Protein 2OCT (pdb70)

Sequence (192 aa):
MSGAPSATQPATAETQHIADQVRSQLEEKYNKKFPVFKAVSFKSQVVAGTNYFIKVHVGDEDFVHLRVFQSLPHENKSLTLSNYQTNKAKHDELTYFGAPSATQPATAETQHIADQVRSQLEEKYNKKFPVFKAVSFKSQVVAGTNYFIKVHVGDEDFVHLRVFQSLPHENKSLTLSNYQTNKAKHDELTYF

CATH classification: 3.10.450.10

Structure (mmCIF, N/CA/C/O backbone):
data_2OCT
#
_entry.id   2OCT
#
_cell.length_a   120.123
_cell.length_b   30.857
_cell.length_c   51.349
_cell.angle_alpha   90.00
_cell.angle_beta   95.81
_cell.angle_gamma   90.00
#
_symmetry.space_group_name_H-M   'C 1 2 1'
#
loop_
_entity.id
_entity.type
_entity.pdbx_description
1 polymer 'Cystatin B'
2 water water
#
loop_
_atom_site.group_PDB
_atom_site.id
_atom_site.type_symbol
_atom_site.label_atom_id
_atom_site.label_alt_id
_atom_site.label_comp_id
_atom_site.label_asym_id
_atom_site.label_entity_id
_atom_site.label_seq_id
_atom_site.pdbx_PDB_ins_code
_atom_site.Cartn_x
_atom_site.Cartn_y
_atom_site.Cartn_z
_atom_site.occupancy
_atom_site.B_iso_or_equiv
_atom_site.auth_seq_id
_atom_site.auth_comp_id
_atom_site.auth_asym_id
_atom_site.auth_atom_id
_atom_site.pdbx_PDB_model_num
ATOM 1 N N . MET A 1 2 ? -4.265 -6.370 22.283 1.00 78.06 2 MET A N 1
ATOM 2 C CA . MET A 1 2 ? -3.075 -5.779 21.674 1.00 81.80 2 MET A CA 1
ATOM 3 C C . MET A 1 2 ? -2.130 -5.828 22.760 1.00 80.98 2 MET A C 1
ATOM 4 O O . MET A 1 2 ? -1.343 -4.898 22.932 1.00 84.09 2 MET A O 1
ATOM 9 N N . SER A 1 3 ? -2.052 -6.849 23.606 1.00 83.90 3 SER A N 1
ATOM 10 C CA . SER A 1 3 ? -1.160 -7.022 24.736 1.00 79.01 3 SER A CA 1
ATOM 11 C C . SER A 1 3 ? -0.168 -5.917 25.063 1.00 71.98 3 SER A C 1
ATOM 12 O O . SER A 1 3 ? -0.017 -4.947 24.325 1.00 65.88 3 SER A O 1
ATOM 15 N N . GLY A 1 4 ? 0.537 -6.057 26.182 1.00 70.40 4 GLY A N 1
ATOM 16 C CA . GLY A 1 4 ? 1.616 -5.117 26.513 1.00 61.73 4 GLY A CA 1
ATOM 17 C C . GLY A 1 4 ? 2.844 -6.015 26.416 1.00 52.55 4 GLY A C 1
ATOM 18 O O . GLY A 1 4 ? 3.998 -5.638 26.587 1.00 52.54 4 GLY A O 1
ATOM 19 N N . ALA A 1 5 ? 2.523 -7.280 26.116 1.00 51.32 5 ALA A N 1
ATOM 20 C CA . ALA A 1 5 ? 3.604 -8.248 25.927 1.00 45.64 5 ALA A CA 1
ATOM 21 C C . ALA A 1 5 ? 4.406 -7.844 24.704 1.00 42.75 5 ALA A C 1
ATOM 22 O O . ALA A 1 5 ? 3.833 -7.399 23.714 1.00 38.12 5 ALA A O 1
ATOM 24 N N . PRO A 1 6 ? 5.718 -7.969 24.728 1.00 39.87 6 PRO A N 1
ATOM 25 C CA . PRO A 1 6 ? 6.475 -7.674 23.505 1.00 37.82 6 PRO A CA 1
ATOM 26 C C . PRO A 1 6 ? 6.082 -8.656 22.408 1.00 38.86 6 PRO A C 1
ATOM 27 O O . PRO A 1 6 ? 5.906 -9.852 22.628 1.00 40.24 6 PRO A O 1
ATOM 31 N N . SER A 1 7 ? 5.937 -8.155 21.185 0.58 36.72 7 SER A N 1
ATOM 32 C CA . SER A 1 7 ? 5.610 -9.023 20.069 0.58 35.61 7 SER A CA 1
ATOM 33 C C . SER A 1 7 ? 6.690 -10.085 19.881 0.58 38.33 7 SER A C 1
ATOM 34 O O . SER A 1 7 ? 7.741 -10.044 20.517 0.58 36.26 7 SER A O 1
ATOM 37 N N . ALA A 1 8 ? 6.402 -11.018 18.983 1.00 41.01 8 ALA A N 1
ATOM 38 C CA . ALA A 1 8 ? 7.431 -11.949 18.519 1.00 40.24 8 ALA A CA 1
ATOM 39 C C . ALA A 1 8 ? 8.415 -11.171 17.664 1.00 38.58 8 ALA A C 1
ATOM 40 O O . ALA A 1 8 ? 8.146 -10.033 17.259 1.00 35.67 8 ALA A O 1
ATOM 42 N N . THR A 1 9 ? 9.578 -11.705 17.345 1.00 35.76 9 THR A N 1
ATOM 43 C CA . THR A 1 9 ? 10.499 -10.941 16.508 1.00 34.70 9 THR A CA 1
ATOM 44 C C . THR A 1 9 ? 10.009 -10.857 15.069 1.00 32.70 9 THR A C 1
ATOM 45 O O . THR A 1 9 ? 9.629 -11.844 14.443 1.00 40.09 9 THR A O 1
ATOM 49 N N . GLN A 1 10 ? 10.016 -9.670 14.511 1.00 30.25 10 GLN A N 1
ATOM 50 C CA . GLN A 1 10 ? 9.492 -9.340 13.204 1.00 30.31 10 GLN A CA 1
ATOM 51 C C . GLN A 1 10 ? 10.667 -8.894 12.342 1.00 27.99 10 GLN A C 1
ATOM 52 O O . GLN A 1 10 ? 11.558 -8.185 12.811 1.00 25.17 10 GLN A O 1
ATOM 58 N N . PRO A 1 11 ? 10.755 -9.220 11.076 1.00 30.55 11 PRO A N 1
ATOM 59 C CA . PRO A 1 11 ? 11.843 -8.668 10.245 1.00 28.33 11 PRO A CA 1
ATOM 60 C C . PRO A 1 11 ? 11.651 -7.169 10.030 1.00 25.46 11 PRO A C 1
ATOM 61 O O . PRO A 1 11 ? 10.530 -6.642 9.959 1.00 27.78 11 PRO A O 1
ATOM 65 N N . ALA A 1 12 ? 12.768 -6.469 9.936 1.00 23.71 12 ALA A N 1
ATOM 66 C CA . ALA A 1 12 ? 12.738 -5.048 9.682 1.00 25.35 12 ALA A CA 1
ATOM 67 C C . ALA A 1 12 ? 11.993 -4.684 8.384 1.00 25.37 12 ALA A C 1
ATOM 68 O O . ALA A 1 12 ? 12.109 -5.380 7.369 1.00 27.84 12 ALA A O 1
ATOM 70 N N . THR A 1 13 ? 11.276 -3.572 8.466 1.00 22.91 13 THR A N 1
ATOM 71 C CA . THR A 1 13 ? 10.618 -2.950 7.325 1.00 24.33 13 THR A CA 1
ATOM 72 C C . THR A 1 13 ? 11.275 -1.599 7.059 1.00 23.64 13 THR A C 1
ATOM 73 O O . THR A 1 13 ? 12.125 -1.171 7.845 1.00 24.12 13 THR A O 1
ATOM 77 N N . ALA A 1 14 ? 10.891 -0.926 5.979 1.00 25.69 14 ALA A N 1
ATOM 78 C CA . ALA A 1 14 ? 11.343 0.453 5.801 1.00 27.90 14 ALA A CA 1
ATOM 79 C C . ALA A 1 14 ? 11.028 1.334 7.003 1.00 26.78 14 ALA A C 1
ATOM 80 O O . ALA A 1 14 ? 11.793 2.229 7.365 1.00 29.07 14 ALA A O 1
ATOM 82 N N . GLU A 1 15 ? 9.896 1.160 7.688 1.00 27.54 15 GLU A N 1
ATOM 83 C CA . GLU A 1 15 ? 9.624 1.969 8.864 1.00 28.35 15 GLU A CA 1
ATOM 84 C C . GLU A 1 15 ? 10.629 1.643 9.960 1.00 26.56 15 GLU A C 1
ATOM 85 O O . GLU A 1 15 ? 11.066 2.576 10.643 1.00 26.65 15 GLU A O 1
ATOM 91 N N . THR A 1 16 ? 11.015 0.382 10.108 1.00 21.92 16 THR A N 1
ATOM 92 C CA . THR A 1 16 ? 12.051 0.111 11.126 1.00 19.75 16 THR A CA 1
ATOM 93 C C . THR A 1 16 ? 13.340 0.838 10.775 1.00 17.40 16 THR A C 1
ATOM 94 O O . THR A 1 16 ? 14.072 1.377 11.613 1.00 19.05 16 THR A O 1
ATOM 98 N N . GLN A 1 17 ? 13.691 0.816 9.494 1.00 18.01 17 GLN A N 1
ATOM 99 C CA . GLN A 1 17 ? 14.885 1.537 9.064 1.00 19.53 17 GLN A CA 1
ATOM 100 C C . GLN A 1 17 ? 14.774 3.047 9.252 1.00 19.03 17 GLN A C 1
ATOM 101 O O . GLN A 1 17 ? 15.779 3.716 9.637 1.00 21.06 17 GLN A O 1
ATOM 107 N N . HIS A 1 18 ? 13.618 3.610 8.950 1.00 21.00 18 HIS A N 1
ATOM 108 C CA . HIS A 1 18 ? 13.418 5.054 9.205 1.00 25.13 18 HIS A CA 1
ATOM 109 C C . HIS A 1 18 ? 13.655 5.335 10.681 1.00 23.50 18 HIS A C 1
ATOM 110 O O . HIS A 1 18 ? 14.272 6.302 11.130 1.00 26.79 18 HIS A O 1
ATOM 117 N N . ILE A 1 19 ? 13.217 4.460 11.605 1.00 24.23 19 ILE A N 1
ATOM 118 C CA . ILE A 1 19 ? 13.517 4.701 13.028 1.00 23.32 19 ILE A CA 1
ATOM 119 C C . ILE A 1 19 ? 15.011 4.657 13.311 1.00 24.17 19 ILE A C 1
ATOM 120 O O . ILE A 1 19 ? 15.585 5.546 13.975 1.00 25.95 19 ILE A O 1
ATOM 125 N N . ALA A 1 20 ? 15.668 3.626 12.801 1.00 21.60 20 ALA A N 1
ATOM 126 C CA . ALA A 1 20 ? 17.133 3.571 12.974 1.00 20.84 20 ALA A CA 1
ATOM 127 C C . ALA A 1 20 ? 17.832 4.814 12.421 1.00 21.42 20 ALA A C 1
ATOM 128 O O . ALA A 1 20 ? 18.744 5.390 13.057 1.00 23.47 20 ALA A O 1
ATOM 130 N N . ASP A 1 21 ? 17.443 5.259 11.231 1.00 21.24 21 ASP A N 1
ATOM 131 C CA . ASP A 1 21 ? 18.081 6.458 10.657 1.00 21.80 21 ASP A CA 1
ATOM 132 C C . ASP A 1 21 ? 17.892 7.636 11.600 1.00 23.13 21 ASP A C 1
ATOM 133 O O . ASP A 1 21 ? 18.793 8.484 11.723 1.00 25.81 21 ASP A O 1
ATOM 138 N N . GLN A 1 22 ? 16.701 7.729 12.215 1.00 24.32 22 GLN A N 1
ATOM 139 C CA . GLN A 1 22 ? 16.405 8.962 12.948 1.00 26.61 22 GLN A CA 1
ATOM 140 C C . GLN A 1 22 ? 17.198 8.984 14.235 1.00 26.39 22 GLN A C 1
ATOM 141 O O . GLN A 1 22 ? 17.473 10.047 14.825 1.00 35.21 22 GLN A O 1
ATOM 147 N N . VAL A 1 23 ? 17.620 7.809 14.744 1.00 28.71 23 VAL A N 1
ATOM 148 C CA . VAL A 1 23 ? 18.264 7.925 16.058 1.00 30.63 23 VAL A CA 1
ATOM 149 C C . VAL A 1 23 ? 19.769 7.730 16.006 1.00 30.62 23 VAL A C 1
ATOM 150 O O . VAL A 1 23 ? 20.493 7.859 17.011 1.00 34.60 23 VAL A O 1
ATOM 154 N N . ARG A 1 24 ? 20.261 7.421 14.832 1.00 28.68 24 ARG A N 1
ATOM 155 C CA . ARG A 1 24 ? 21.634 7.037 14.579 1.00 28.39 24 ARG A CA 1
ATOM 156 C C . ARG A 1 24 ? 22.630 8.076 15.073 1.00 33.01 24 ARG A C 1
ATOM 157 O O . ARG A 1 24 ? 23.616 7.668 15.697 1.00 32.20 24 ARG A O 1
ATOM 165 N N . SER A 1 25 ? 22.425 9.358 14.787 1.00 33.77 25 SER A N 1
ATOM 166 C CA . SER A 1 25 ? 23.452 10.351 15.116 1.00 30.63 25 SER A CA 1
ATOM 167 C C . SER A 1 25 ? 23.651 10.499 16.618 1.00 34.17 25 SER A C 1
ATOM 168 O O . SER A 1 25 ? 24.727 10.750 17.174 1.00 40.69 25 SER A O 1
ATOM 171 N N . GLN A 1 26 ? 22.511 10.381 17.308 1.00 39.44 26 GLN A N 1
ATOM 172 C CA . GLN A 1 26 ? 22.590 10.446 18.764 1.00 38.73 26 GLN A CA 1
ATOM 173 C C . GLN A 1 26 ? 23.473 9.320 19.280 1.00 41.68 26 GLN A C 1
ATOM 174 O O . GLN A 1 26 ? 24.348 9.498 20.129 1.00 51.01 26 GLN A O 1
ATOM 180 N N . LEU A 1 27 ? 23.288 8.110 18.770 1.00 44.87 27 LEU A N 1
ATOM 181 C CA . LEU A 1 27 ? 24.067 6.976 19.251 1.00 44.26 27 LEU A CA 1
ATOM 182 C C . LEU A 1 27 ? 25.548 7.096 18.897 1.00 47.52 27 LEU A C 1
ATOM 183 O O . LEU A 1 27 ? 26.375 6.772 19.765 1.00 50.32 27 LEU A O 1
ATOM 188 N N . GLU A 1 28 ? 25.812 7.538 17.677 1.00 45.70 28 GLU A N 1
ATOM 189 C CA . GLU A 1 28 ? 27.147 7.771 17.146 1.00 43.56 28 GLU A CA 1
ATOM 190 C C . GLU A 1 28 ? 27.900 8.779 18.003 1.00 44.69 28 GLU A C 1
ATOM 191 O O . GLU A 1 28 ? 29.139 8.801 18.041 1.00 48.07 28 GLU A O 1
ATOM 197 N N . GLU A 1 29 ? 27.173 9.642 18.720 1.00 43.74 29 GLU A N 1
ATOM 198 C CA . GLU A 1 29 ? 27.893 10.531 19.659 1.00 48.90 29 GLU A CA 1
ATOM 199 C C . GLU A 1 29 ? 28.524 9.711 20.785 1.00 52.38 29 GLU A C 1
ATOM 200 O O . GLU A 1 29 ? 29.646 9.923 21.261 1.00 52.86 29 GLU A O 1
ATOM 206 N N . LYS A 1 30 ? 27.733 8.731 21.222 1.00 51.97 30 LYS A N 1
ATOM 207 C CA . LYS A 1 30 ? 28.103 7.838 22.300 1.00 51.93 30 LYS A CA 1
ATOM 208 C C . LYS A 1 30 ? 29.472 7.233 22.018 1.00 50.01 30 LYS A C 1
ATOM 209 O O . LYS A 1 30 ? 30.343 7.395 22.864 1.00 48.00 30 LYS A O 1
ATOM 215 N N . TYR A 1 31 ? 29.625 6.570 20.878 0.72 47.46 31 TYR A N 1
ATOM 216 C CA . TYR A 1 31 ? 30.831 5.823 20.586 0.72 47.92 31 TYR A CA 1
ATOM 217 C C . TYR A 1 31 ? 31.918 6.735 20.012 0.72 51.74 31 TYR A C 1
ATOM 218 O O . TYR A 1 31 ? 33.001 6.235 19.696 0.72 48.70 31 TYR A O 1
ATOM 227 N N . ASN A 1 32 ? 31.642 8.022 19.848 1.00 53.87 32 ASN A N 1
ATOM 228 C CA . ASN A 1 32 ? 32.701 8.925 19.360 1.00 51.97 32 ASN A CA 1
ATOM 229 C C . ASN A 1 32 ? 33.062 8.623 17.915 1.00 53.09 32 ASN A C 1
ATOM 230 O O . ASN A 1 32 ? 34.057 9.183 17.427 1.00 61.01 32 ASN A O 1
ATOM 235 N N . LYS A 1 33 ? 32.332 7.796 17.178 1.00 52.08 33 LYS A N 1
ATOM 236 C CA . LYS A 1 33 ? 32.641 7.509 15.777 1.00 49.30 33 LYS A CA 1
ATOM 237 C C . LYS A 1 33 ? 31.394 7.252 14.926 1.00 45.71 33 LYS A C 1
ATOM 238 O O . LYS A 1 33 ? 30.346 6.869 15.431 1.00 40.98 33 LYS A O 1
ATOM 244 N N . LYS A 1 34 ? 31.523 7.474 13.617 0.72 43.10 34 LYS A N 1
ATOM 245 C CA . LYS A 1 34 ? 30.471 7.163 12.658 0.72 37.44 34 LYS A CA 1
ATOM 246 C C . LYS A 1 34 ? 30.420 5.658 12.444 0.72 33.12 34 LYS A C 1
ATOM 247 O O . LYS A 1 34 ? 31.464 4.997 12.386 0.72 36.01 34 LYS A O 1
ATOM 253 N N . PHE A 1 35 ? 29.197 5.126 12.345 1.00 35.45 35 PHE A N 1
ATOM 254 C CA . PHE A 1 35 ? 29.087 3.727 11.971 1.00 33.97 35 PHE A CA 1
ATOM 255 C C . PHE A 1 35 ? 29.239 3.628 10.466 1.00 32.15 35 PHE A C 1
ATOM 256 O O . PHE A 1 35 ? 28.638 4.381 9.695 1.00 44.05 35 PHE A O 1
ATOM 264 N N . PRO A 1 36 ? 30.019 2.688 9.972 1.00 36.13 36 PRO A N 1
ATOM 265 C CA . PRO A 1 36 ? 30.059 2.610 8.506 1.00 35.24 36 PRO A CA 1
ATOM 266 C C . PRO A 1 36 ? 28.693 2.218 7.925 1.00 33.77 36 PRO A C 1
ATOM 267 O O . PRO A 1 36 ? 28.533 2.620 6.771 1.00 36.88 36 PRO A O 1
ATOM 271 N N . VAL A 1 37 ? 27.858 1.514 8.674 1.00 28.71 37 VAL A N 1
ATOM 272 C CA . VAL A 1 37 ? 26.585 0.886 8.358 1.00 26.36 37 VAL A CA 1
ATOM 273 C C . VAL A 1 37 ? 25.657 0.995 9.564 1.00 22.89 37 VAL A C 1
ATOM 274 O O . VAL A 1 37 ? 26.126 1.094 10.694 1.00 26.81 37 VAL A O 1
ATOM 278 N N . PHE A 1 38 ? 24.334 0.974 9.327 1.00 21.96 38 PHE A N 1
ATOM 279 C CA . PHE A 1 38 ? 23.392 1.171 10.421 1.00 19.83 38 PHE A CA 1
ATOM 280 C C . PHE A 1 38 ? 22.061 0.642 9.903 1.00 18.38 38 PHE A C 1
ATOM 281 O O . PHE A 1 38 ? 21.129 1.431 9.676 1.00 21.05 38 PHE A O 1
ATOM 289 N N . LYS A 1 39 ?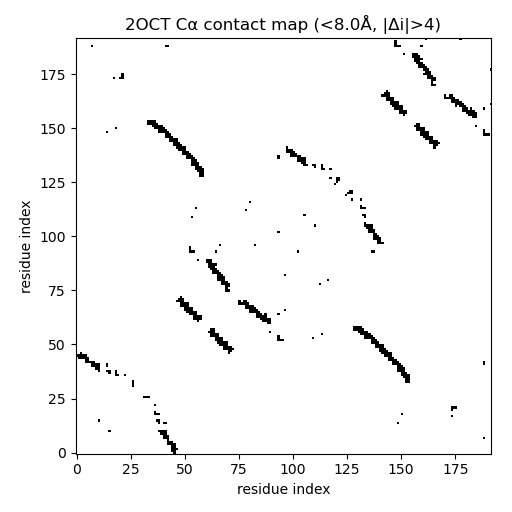 22.046 -0.682 9.739 1.00 20.99 39 LYS A N 1
ATOM 290 C CA . LYS A 1 39 ? 20.957 -1.340 9.015 1.00 20.27 39 LYS A CA 1
ATOM 291 C C . LYS A 1 39 ? 20.035 -2.080 9.983 1.00 19.16 39 LYS A C 1
ATOM 292 O O . LYS A 1 39 ? 20.450 -3.023 10.664 1.00 20.46 39 LYS A O 1
ATOM 298 N N . ALA A 1 40 ? 18.771 -1.703 10.027 1.00 18.78 40 ALA A N 1
ATOM 299 C CA . ALA A 1 40 ? 17.810 -2.404 10.889 1.00 19.39 40 ALA A CA 1
ATOM 300 C C . ALA A 1 40 ? 17.622 -3.818 10.342 1.00 20.66 40 ALA A C 1
ATOM 301 O O . ALA A 1 40 ? 17.507 -4.004 9.124 1.00 24.01 40 ALA A O 1
ATOM 303 N N . VAL A 1 41 ? 17.607 -4.780 11.226 1.00 21.66 41 VAL A N 1
ATOM 304 C CA . VAL A 1 41 ? 17.505 -6.180 10.861 1.00 23.04 41 VAL A CA 1
ATOM 305 C C . VAL A 1 41 ? 16.186 -6.810 11.277 1.00 22.38 41 VAL A C 1
ATOM 306 O O . VAL A 1 41 ? 15.553 -7.580 10.544 1.00 25.02 41 VAL A O 1
ATOM 310 N N . SER A 1 42 ? 15.795 -6.482 12.513 1.00 21.63 42 SER A N 1
ATOM 311 C CA . SER A 1 42 ? 14.641 -7.110 13.146 1.00 21.67 42 SER A CA 1
ATOM 312 C C . SER A 1 42 ? 14.182 -6.256 14.302 1.00 20.76 42 SER A C 1
ATOM 313 O O . SER A 1 42 ? 14.947 -5.424 14.785 1.00 19.81 42 SER A O 1
ATOM 316 N N . PHE A 1 43 ? 12.921 -6.472 14.722 1.00 21.32 43 PHE A N 1
ATOM 317 C CA . PHE A 1 43 ? 12.419 -5.739 15.876 1.00 21.04 43 PHE A CA 1
ATOM 318 C C . PHE A 1 43 ? 11.344 -6.515 16.607 1.00 22.08 43 PHE A C 1
ATOM 319 O O . PHE A 1 43 ? 10.722 -7.445 16.091 1.00 23.44 43 PHE A O 1
ATOM 327 N N . LYS A 1 44 ? 11.119 -6.104 17.841 1.00 22.48 44 LYS A N 1
ATOM 328 C CA . LYS A 1 44 ? 9.936 -6.409 18.633 1.00 22.43 44 LYS A CA 1
ATOM 329 C C . LYS A 1 44 ? 9.213 -5.113 18.983 1.00 20.89 44 LYS A C 1
ATOM 330 O O . LYS A 1 44 ? 9.883 -4.137 19.219 1.00 22.72 44 LYS A O 1
ATOM 336 N N . SER A 1 45 ? 7.892 -5.089 19.032 1.00 20.38 45 SER A N 1
ATOM 337 C CA . SER A 1 45 ? 7.122 -3.945 19.484 1.00 19.49 45 SER A CA 1
ATOM 338 C C . SER A 1 45 ? 6.440 -4.291 20.812 1.00 17.89 45 SER A C 1
ATOM 339 O O . SER A 1 45 ? 6.090 -5.452 21.074 1.00 21.44 45 SER A O 1
ATOM 342 N N . GLN A 1 46 ? 6.247 -3.259 21.619 1.00 18.93 46 GLN A N 1
ATOM 343 C CA . GLN A 1 46 ? 5.554 -3.372 22.891 1.00 21.15 46 GLN A CA 1
ATOM 344 C C . GLN A 1 46 ? 4.673 -2.163 23.085 1.00 18.49 46 GLN A C 1
ATOM 345 O O . GLN A 1 46 ? 5.136 -1.032 23.088 1.00 19.95 46 GLN A O 1
ATOM 351 N N . VAL A 1 47 ? 3.372 -2.392 23.233 1.00 18.64 47 VAL A N 1
ATOM 352 C CA . VAL A 1 47 ? 2.438 -1.312 23.466 1.00 18.23 47 VAL A CA 1
ATOM 353 C C . VAL A 1 47 ? 2.651 -0.865 24.912 1.00 17.99 47 VAL A C 1
ATOM 354 O O . VAL A 1 47 ? 2.748 -1.723 25.811 1.00 20.69 47 VAL A O 1
ATOM 358 N N . VAL A 1 48 ? 2.737 0.442 25.104 1.00 17.25 48 VAL A N 1
ATOM 359 C CA . VAL A 1 48 ? 2.837 1.058 26.399 1.00 18.35 48 VAL A CA 1
ATOM 360 C C . VAL A 1 48 ? 1.691 2.046 26.554 1.00 16.85 48 VAL A C 1
ATOM 361 O O . VAL A 1 48 ? 1.529 2.921 25.701 1.00 20.23 48 VAL A O 1
ATOM 365 N N . ALA A 1 49 ? 0.924 1.900 27.631 1.00 15.96 49 ALA A N 1
ATOM 366 C CA . ALA A 1 49 ? -0.157 2.872 27.852 1.00 15.05 49 ALA A CA 1
ATOM 367 C C . ALA A 1 49 ? -0.441 2.922 29.346 1.00 15.19 49 ALA A C 1
ATOM 368 O O . ALA A 1 49 ? -0.810 1.918 29.969 1.00 17.17 49 ALA A O 1
ATOM 370 N N . GLY A 1 50 ? -0.254 4.103 29.938 1.00 15.25 50 GLY A N 1
ATOM 371 C CA . GLY A 1 50 ? -0.417 4.190 31.409 1.00 15.18 50 GLY A CA 1
ATOM 372 C C . GLY A 1 50 ? -0.030 5.572 31.877 1.00 14.32 50 GLY A C 1
ATOM 373 O O . GLY A 1 50 ? -0.003 6.511 31.071 1.00 16.67 50 GLY A O 1
ATOM 374 N N . THR A 1 51 ? 0.245 5.710 33.150 1.00 14.75 51 THR A N 1
ATOM 375 C CA . THR A 1 51 ? 0.574 6.989 33.730 1.00 15.43 51 THR A CA 1
ATOM 376 C C . THR A 1 51 ? 1.971 6.937 34.367 1.00 16.67 51 THR A C 1
ATOM 377 O O . THR A 1 51 ? 2.229 6.080 35.209 1.00 17.65 51 THR A O 1
ATOM 381 N N . ASN A 1 52 ? 2.809 7.888 33.964 1.00 16.15 52 ASN A N 1
ATOM 382 C CA . ASN A 1 52 ? 4.062 8.120 34.679 1.00 16.00 52 ASN A CA 1
ATOM 383 C C . ASN A 1 52 ? 3.763 9.049 35.850 1.00 15.40 52 ASN A C 1
ATOM 384 O O . ASN A 1 52 ? 2.984 9.998 35.713 1.00 19.06 52 AS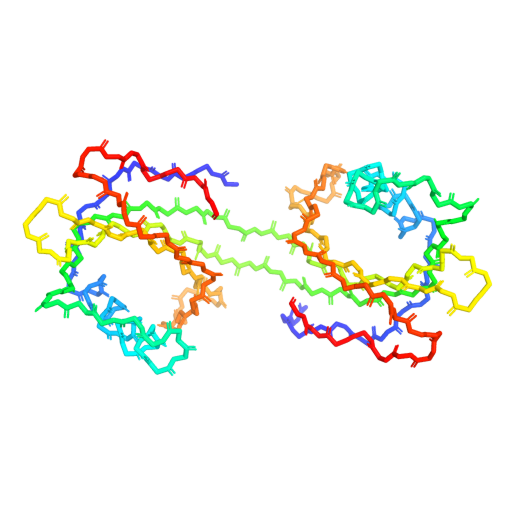N A O 1
ATOM 389 N N . TYR A 1 53 ? 4.401 8.780 36.975 1.00 16.23 53 TYR A N 1
ATOM 390 C CA . TYR A 1 53 ? 4.367 9.713 38.084 1.00 17.78 53 TYR A CA 1
ATOM 391 C C . TYR A 1 53 ? 5.767 10.120 38.461 1.00 18.04 53 TYR A C 1
ATOM 392 O O . TYR A 1 53 ? 6.636 9.238 38.579 1.00 19.69 53 TYR A O 1
ATOM 401 N N . PHE A 1 54 ? 5.935 11.406 38.661 1.00 19.51 54 PHE A N 1
ATOM 402 C CA . PHE A 1 54 ? 7.214 11.961 39.133 1.00 18.53 54 PHE A CA 1
ATOM 403 C C . PHE A 1 54 ? 6.974 12.344 40.579 1.00 17.72 54 PHE A C 1
ATOM 404 O O . PHE A 1 54 ? 6.058 13.153 40.801 1.00 21.11 54 PHE A O 1
ATOM 412 N N . ILE A 1 55 ? 7.713 11.733 41.508 1.00 18.11 55 ILE A N 1
ATOM 413 C CA . ILE A 1 55 ? 7.403 11.896 42.931 1.00 18.58 55 ILE A CA 1
ATOM 414 C C . ILE A 1 55 ? 8.564 12.528 43.673 1.00 19.58 55 ILE A C 1
ATOM 415 O O . ILE A 1 55 ? 9.668 12.020 43.529 1.00 21.31 55 ILE A O 1
ATOM 420 N N . LYS A 1 56 ? 8.295 13.589 44.428 0.58 20.31 56 LYS A N 1
ATOM 421 C CA . LYS A 1 56 ? 9.297 14.230 45.264 0.58 20.56 56 LYS A CA 1
ATOM 422 C C . LYS A 1 56 ? 9.223 13.605 46.665 0.58 19.55 56 LYS A C 1
ATOM 423 O O . LYS A 1 56 ? 8.114 13.539 47.229 0.58 21.39 56 LYS A O 1
ATOM 429 N N . VAL A 1 57 ? 10.386 13.171 47.153 1.00 20.83 57 VAL A N 1
ATOM 430 C CA . VAL A 1 57 ? 10.465 12.492 48.460 1.00 20.41 57 VAL A CA 1
ATOM 431 C C . VAL A 1 57 ? 11.464 13.206 49.353 1.00 21.96 57 VAL A C 1
ATOM 432 O O . VAL A 1 57 ? 12.563 13.498 48.882 1.00 25.59 57 VAL A O 1
ATOM 436 N N . HIS A 1 58 ? 11.104 13.513 50.590 1.00 21.68 58 HIS A N 1
ATOM 437 C CA . HIS A 1 58 ? 12.049 14.069 51.559 1.00 22.93 58 HIS A CA 1
ATOM 438 C C . HIS A 1 58 ? 12.865 12.954 52.231 1.00 21.17 58 HIS A C 1
ATOM 439 O O . HIS A 1 58 ? 12.284 11.991 52.754 1.00 21.34 58 HIS A O 1
ATOM 446 N N . VAL A 1 59 ? 14.194 13.110 52.171 1.00 21.90 59 VAL A N 1
ATOM 447 C CA . VAL A 1 59 ? 15.026 12.053 52.785 1.00 21.37 59 VAL A CA 1
ATOM 448 C C . VAL A 1 59 ? 15.864 12.593 53.941 1.00 23.13 59 VAL A C 1
ATOM 449 O O . VAL A 1 59 ? 16.854 11.966 54.323 1.00 24.75 59 VAL A O 1
ATOM 453 N N . GLY A 1 60 ? 15.416 13.707 54.520 1.00 26.12 60 GLY A N 1
ATOM 454 C CA . GLY A 1 60 ? 15.946 14.237 55.759 1.00 28.68 60 GLY A CA 1
ATOM 455 C C . GLY A 1 60 ? 16.706 15.519 55.527 1.00 27.87 60 GLY A C 1
ATOM 456 O O . GLY A 1 60 ? 17.260 15.742 54.444 1.00 30.05 60 GLY A O 1
ATOM 457 N N . ASP A 1 61 ? 16.721 16.371 56.529 1.00 34.43 61 ASP A N 1
ATOM 458 C CA . ASP A 1 61 ? 17.325 17.703 56.436 1.00 35.50 61 ASP A CA 1
ATOM 459 C C . ASP A 1 61 ? 16.859 18.416 55.174 1.00 37.60 61 ASP A C 1
ATOM 460 O O . ASP A 1 61 ? 15.645 18.545 54.955 1.00 36.68 61 ASP A O 1
ATOM 465 N N . GLU A 1 62 ? 17.761 18.902 54.323 1.00 35.18 62 GLU A N 1
ATOM 466 C CA . GLU A 1 62 ? 17.307 19.617 53.123 1.00 33.97 62 GLU A CA 1
ATOM 467 C C . GLU A 1 62 ? 17.417 18.714 51.892 1.00 31.33 62 GLU A C 1
ATOM 468 O O . GLU A 1 62 ? 17.421 19.215 50.768 1.00 34.04 62 GLU A O 1
ATOM 474 N N . ASP A 1 63 ? 17.522 17.416 52.134 1.00 30.15 63 ASP A N 1
ATOM 475 C CA . ASP A 1 63 ? 17.786 16.461 51.061 1.00 28.33 63 ASP A CA 1
ATOM 476 C C . ASP A 1 63 ? 16.531 15.809 50.513 1.00 26.40 63 ASP A C 1
ATOM 477 O O . ASP A 1 63 ? 15.676 15.394 51.286 1.00 27.40 63 ASP A O 1
ATOM 482 N N . PHE A 1 64 ? 16.435 15.741 49.183 1.00 25.34 64 PHE A N 1
ATOM 483 C CA . PHE A 1 64 ? 15.284 15.149 48.537 1.00 26.56 64 PHE A CA 1
ATOM 484 C C . PHE A 1 64 ? 15.703 14.137 47.472 1.00 26.64 64 PHE A C 1
ATOM 485 O O . PHE A 1 64 ? 16.820 14.147 46.978 1.00 27.94 64 PHE A O 1
ATOM 493 N N . VAL A 1 65 ? 14.758 13.261 47.123 1.00 24.84 65 VAL A N 1
ATOM 494 C CA . VAL A 1 65 ? 14.909 12.308 46.018 1.00 24.40 65 VAL A CA 1
ATOM 495 C C . VAL A 1 65 ? 13.736 12.492 45.071 1.00 20.68 65 VAL A C 1
ATOM 496 O O . VAL A 1 65 ? 12.629 12.719 45.577 1.00 23.95 65 VAL A O 1
ATOM 500 N N . HIS A 1 66 ? 13.970 12.402 43.760 1.00 21.34 66 HIS A N 1
ATOM 501 C CA . HIS A 1 66 ? 12.865 12.332 42.796 1.00 22.54 66 HIS A CA 1
ATOM 502 C C . HIS A 1 66 ? 12.777 10.924 42.230 1.00 20.46 66 HIS A C 1
ATOM 503 O O . HIS A 1 66 ? 13.822 10.331 41.942 1.00 22.76 66 HIS A O 1
ATOM 510 N N . LEU A 1 67 ? 11.568 10.409 42.101 1.00 19.26 67 LEU A N 1
ATOM 511 C CA . LEU A 1 67 ? 11.283 9.107 41.517 1.00 17.16 67 LEU A CA 1
ATOM 512 C C . LEU A 1 67 ? 10.458 9.242 40.248 1.00 16.74 67 LEU A C 1
ATOM 513 O O . LEU A 1 67 ? 9.616 10.145 40.167 1.00 19.68 67 LEU A O 1
ATOM 518 N N . ARG A 1 68 ? 10.675 8.344 39.296 1.00 19.25 68 ARG A N 1
ATOM 519 C CA . ARG A 1 68 ? 9.753 8.135 38.192 1.00 19.74 68 ARG A CA 1
ATOM 520 C C . ARG A 1 68 ? 9.206 6.719 38.283 1.00 18.85 68 ARG A C 1
ATOM 521 O O . ARG A 1 68 ? 10.025 5.777 38.265 1.00 20.71 68 ARG A O 1
ATOM 529 N N . VAL A 1 69 ? 7.881 6.626 38.403 1.00 17.03 69 VAL A N 1
ATOM 530 C CA . VAL A 1 69 ? 7.279 5.267 38.474 1.00 16.37 69 VAL A CA 1
ATOM 531 C C . VAL A 1 69 ? 6.204 5.191 37.402 1.00 17.89 69 VAL A C 1
ATOM 532 O O . VAL A 1 69 ? 5.663 6.245 37.012 1.00 19.52 69 VAL A O 1
ATOM 536 N N . PHE A 1 70 ? 5.875 3.997 36.946 1.00 18.10 70 PHE A N 1
ATOM 537 C CA . PHE A 1 70 ? 4.879 3.832 35.910 1.00 17.06 70 PHE A CA 1
ATOM 538 C C . PHE A 1 70 ? 3.759 2.908 36.353 1.00 17.85 70 PHE A C 1
ATOM 539 O O . PHE A 1 70 ? 4.010 1.840 36.961 1.00 19.70 70 PHE A O 1
ATOM 547 N N . GLN A 1 71 ? 2.541 3.359 36.034 1.00 17.16 71 GLN A N 1
ATOM 548 C CA . GLN A 1 71 ? 1.330 2.564 36.306 1.00 17.49 71 GLN A CA 1
ATOM 549 C C . GLN A 1 71 ? 0.667 2.224 34.985 1.00 16.60 71 GLN A C 1
ATOM 550 O O . GLN A 1 71 ? 0.165 3.129 34.314 1.00 16.31 71 GLN A O 1
ATOM 556 N N . SER A 1 72 ? 0.661 0.952 34.594 1.00 15.55 72 SER A N 1
ATOM 557 C CA . SER A 1 72 ? 0.016 0.586 33.330 1.00 15.50 72 SER A CA 1
ATOM 558 C C . SER A 1 72 ? -1.499 0.648 33.396 1.00 15.64 72 SER A C 1
ATOM 559 O O . SER A 1 72 ? -2.082 0.398 34.458 1.00 16.88 72 SER A O 1
ATOM 562 N N . LEU A 1 73 ? -2.161 0.918 32.283 1.00 14.97 73 LEU A N 1
ATOM 563 C CA . LEU A 1 73 ? -3.588 0.566 32.173 1.00 14.23 73 LEU A CA 1
ATOM 564 C C . LEU A 1 73 ? -3.767 -0.911 32.442 1.00 16.07 73 LEU A C 1
ATOM 565 O O . LEU A 1 73 ? -2.781 -1.693 32.319 1.00 18.41 73 LEU A O 1
ATOM 570 N N . PRO A 1 74 ? -4.955 -1.394 32.794 1.00 16.32 74 PRO A N 1
ATOM 571 C CA . PRO A 1 74 ? -6.182 -0.605 32.949 1.00 16.57 74 PRO A CA 1
ATOM 572 C C . PRO A 1 74 ? -6.238 0.207 34.219 1.00 17.86 74 PRO A C 1
ATOM 573 O O . PRO A 1 74 ? -5.340 0.165 35.057 1.00 17.38 74 PRO A O 1
ATOM 577 N N . HIS A 1 75 ? -7.304 1.013 34.389 1.00 16.60 75 HIS A N 1
ATOM 578 C CA . HIS A 1 75 ? -7.355 1.924 35.517 1.00 17.53 75 HIS A CA 1
ATOM 579 C C . HIS A 1 75 ? -7.383 1.167 36.845 1.00 18.10 75 HIS A C 1
ATOM 580 O O . HIS A 1 75 ? -7.013 1.729 37.876 1.00 21.36 75 HIS A O 1
ATOM 587 N N . GLU A 1 76 ? -7.837 -0.098 36.852 1.00 18.79 76 GLU A N 1
ATOM 588 C CA . GLU A 1 76 ? -7.923 -0.792 38.142 1.00 21.11 76 GLU A CA 1
ATOM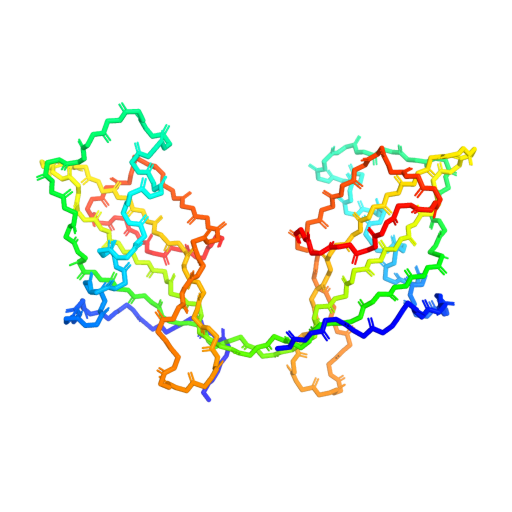 589 C C . GLU A 1 76 ? -6.611 -1.464 38.503 1.00 19.93 76 GLU A C 1
ATOM 590 O O . GLU A 1 76 ? -6.504 -2.056 39.585 1.00 22.16 76 GLU A O 1
ATOM 596 N N . ASN A 1 77 ? -5.617 -1.371 37.621 1.00 19.55 77 ASN A N 1
ATOM 597 C CA . ASN A 1 77 ? -4.299 -1.895 37.975 1.00 19.49 77 ASN A CA 1
ATOM 598 C C . ASN A 1 77 ? -3.640 -0.991 39.004 1.00 20.04 77 ASN A C 1
ATOM 599 O O . ASN A 1 77 ? -3.490 0.209 38.783 1.00 24.73 77 ASN A O 1
ATOM 604 N N . LYS A 1 78 ? -3.247 -1.577 40.130 1.00 25.02 78 LYS A N 1
ATOM 605 C CA . LYS A 1 78 ? -2.634 -0.764 41.184 1.00 27.81 78 LYS A CA 1
ATOM 606 C C . LYS A 1 78 ? -1.148 -1.069 41.313 1.00 28.66 78 LYS A C 1
ATOM 607 O O . LYS A 1 78 ? -0.503 -0.583 42.250 1.00 36.67 78 LYS A O 1
ATOM 613 N N . SER A 1 79 ? -0.583 -1.867 40.410 0.58 28.06 79 SER A N 1
ATOM 614 C CA . SER A 1 79 ? 0.856 -2.144 40.450 0.58 27.67 79 SER A CA 1
ATOM 615 C C . SER A 1 79 ? 1.609 -1.013 39.764 0.58 28.99 79 SER A C 1
ATOM 616 O O . SER A 1 79 ? 1.202 -0.547 38.697 0.58 25.15 79 SER A O 1
ATOM 619 N N . LEU A 1 80 ? 2.702 -0.594 40.404 1.00 27.46 80 LEU A N 1
ATOM 620 C CA . LEU A 1 80 ? 3.548 0.378 39.716 1.00 26.20 80 LEU A CA 1
ATOM 621 C C . LEU A 1 80 ? 4.966 -0.162 39.690 1.00 26.57 80 LEU A C 1
ATOM 622 O O . LEU A 1 80 ? 5.332 -0.920 40.600 1.00 35.69 80 LEU A O 1
ATOM 627 N N . THR A 1 81 ? 5.736 0.222 38.693 1.00 22.43 81 THR A N 1
ATOM 628 C CA . THR A 1 81 ? 7.132 -0.168 38.640 1.00 23.71 81 THR A CA 1
ATOM 629 C C . THR A 1 81 ? 8.033 1.053 38.643 1.00 20.96 81 THR A C 1
ATOM 630 O O . THR A 1 81 ? 7.714 2.143 38.182 1.00 21.81 81 THR A O 1
ATOM 634 N N . LEU A 1 82 ? 9.178 0.853 39.259 1.00 19.28 82 LEU A N 1
ATOM 635 C CA . LEU A 1 82 ? 10.169 1.920 39.350 1.00 19.50 82 LEU A CA 1
ATOM 636 C C . LEU A 1 82 ? 10.950 2.056 38.046 1.00 19.91 82 LEU A C 1
ATOM 637 O O . LEU A 1 82 ? 11.552 1.070 37.596 1.00 24.49 82 LEU A O 1
ATOM 642 N N . SER A 1 83 ? 10.930 3.241 37.456 0.58 19.82 83 SER A N 1
ATOM 643 C CA . SER A 1 83 ? 11.609 3.505 36.191 0.58 21.48 83 SER A CA 1
ATOM 644 C C . SER A 1 83 ? 12.946 4.220 36.338 0.58 22.96 83 SER A C 1
ATOM 645 O O . SER A 1 83 ? 13.885 3.960 35.582 0.58 27.96 83 SER A O 1
ATOM 648 N N . ASN A 1 84 ? 13.055 5.139 37.287 1.00 23.07 84 ASN A N 1
ATOM 649 C CA . ASN A 1 84 ? 14.279 5.924 37.487 1.00 23.93 84 ASN A CA 1
ATOM 650 C C . ASN A 1 84 ? 14.194 6.677 38.809 1.00 24.00 84 ASN A C 1
ATOM 651 O O . ASN A 1 84 ? 13.132 6.824 39.424 1.00 21.07 84 ASN A O 1
ATOM 656 N N . TYR A 1 85 ? 15.353 7.169 39.255 1.00 24.63 85 TYR A N 1
ATOM 657 C CA . TYR A 1 85 ? 15.392 7.935 40.496 1.00 21.76 85 TYR A CA 1
ATOM 658 C C . TYR A 1 85 ? 16.561 8.902 40.357 1.00 22.20 85 TYR A C 1
ATOM 659 O O . TYR A 1 85 ? 17.478 8.660 39.563 1.00 28.14 85 TYR A O 1
ATOM 668 N N . GLN A 1 86 ? 16.492 9.955 41.127 1.00 25.35 86 GLN A N 1
ATOM 669 C CA . GLN A 1 86 ? 17.549 10.948 41.192 1.00 28.70 86 GLN A CA 1
ATOM 670 C C . GLN A 1 86 ? 17.733 11.364 42.649 1.00 28.61 86 GLN A C 1
ATOM 671 O O . GLN A 1 86 ? 16.717 11.703 43.257 1.00 27.32 86 GLN A O 1
ATOM 677 N N . THR A 1 87 ? 18.961 11.371 43.146 1.00 30.83 87 THR A N 1
ATOM 678 C CA . THR A 1 87 ? 19.204 11.828 44.512 1.00 29.98 87 THR A CA 1
ATOM 679 C C . THR A 1 87 ? 19.738 13.259 44.481 1.00 29.89 87 THR A C 1
ATOM 680 O O . THR A 1 87 ? 19.877 13.900 43.414 1.00 36.47 87 THR A O 1
ATOM 684 N N . ASN A 1 88 ? 20.035 13.815 45.652 1.00 30.97 88 ASN A N 1
ATOM 685 C CA . ASN A 1 88 ? 20.567 15.167 45.707 1.00 35.64 88 ASN A CA 1
ATOM 686 C C . ASN A 1 88 ? 19.628 16.242 45.165 1.00 34.42 88 ASN A C 1
ATOM 687 O O . ASN A 1 88 ? 20.078 17.180 44.488 1.00 44.58 88 ASN A O 1
ATOM 692 N N . LYS A 1 89 ? 18.341 16.195 45.455 1.00 34.01 89 LYS A N 1
ATOM 693 C CA . LYS A 1 89 ? 17.417 17.227 44.989 1.00 33.42 89 LYS A CA 1
ATOM 694 C C . LYS A 1 89 ? 17.015 18.156 46.120 1.00 35.95 89 LYS A C 1
ATOM 695 O O . LYS A 1 89 ? 17.220 17.901 47.312 1.00 32.22 89 LYS A O 1
ATOM 701 N N . ALA A 1 90 ? 16.433 19.290 45.759 1.00 38.94 90 ALA A N 1
ATOM 702 C CA . ALA A 1 90 ? 16.078 20.322 46.730 1.00 40.04 90 ALA A CA 1
ATOM 703 C C . ALA A 1 90 ? 14.572 20.511 46.833 1.00 41.45 90 ALA A C 1
ATOM 704 O O . ALA A 1 90 ? 13.849 20.048 45.945 1.00 40.27 90 ALA A O 1
ATOM 706 N N . LYS A 1 91 ? 14.133 21.155 47.890 1.00 40.65 91 LYS A N 1
ATOM 707 C CA . LYS A 1 91 ? 12.713 21.256 48.203 1.00 39.48 91 LYS A CA 1
ATOM 708 C C . LYS A 1 91 ? 11.971 21.950 47.076 1.00 45.01 91 LYS A C 1
ATOM 709 O O . LYS A 1 91 ? 10.902 21.460 46.693 1.00 41.71 91 LYS A O 1
ATOM 715 N N . HIS A 1 92 ? 12.532 23.026 46.536 1.00 49.48 92 HIS A N 1
ATOM 716 C CA . HIS A 1 92 ? 11.894 23.704 45.402 1.00 52.15 92 HIS A CA 1
ATOM 717 C C . HIS A 1 92 ? 12.400 23.248 44.051 1.00 48.94 92 HIS A C 1
ATOM 718 O O . HIS A 1 92 ? 12.196 23.946 43.052 1.00 58.83 92 HIS A O 1
ATOM 725 N N . ASP A 1 93 ? 13.055 22.101 43.899 1.00 46.39 93 ASP A N 1
ATOM 726 C CA . ASP A 1 93 ? 13.379 21.622 42.557 1.00 45.85 93 ASP A CA 1
ATOM 727 C C . ASP A 1 93 ? 12.155 21.090 41.797 1.00 45.47 93 ASP A C 1
ATOM 728 O O . ASP A 1 93 ? 11.468 20.246 42.349 1.00 43.06 93 ASP A O 1
ATOM 733 N N . GLU A 1 94 ? 11.923 21.569 40.58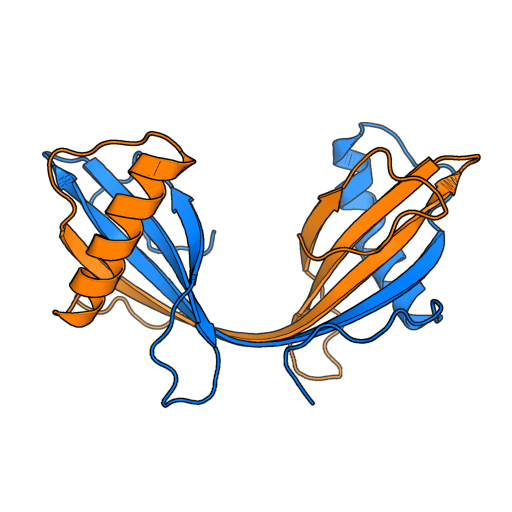4 0.58 45.17 94 GLU A N 1
ATOM 734 C CA . GLU A 1 94 ? 10.808 21.171 39.743 0.58 42.45 94 GLU A CA 1
ATOM 735 C C . GLU A 1 94 ? 10.732 19.672 39.489 0.58 41.62 94 GLU A C 1
ATOM 736 O O . GLU A 1 94 ? 11.743 18.990 39.320 0.58 40.31 94 GLU A O 1
ATOM 747 N N . LEU A 1 95 ? 9.504 19.151 39.435 1.00 39.52 95 LEU A N 1
ATOM 748 C CA . LEU A 1 95 ? 9.345 17.753 39.027 1.00 38.55 95 LEU A CA 1
ATOM 749 C C . LEU A 1 95 ? 9.333 17.730 37.506 1.00 44.44 95 LEU A C 1
ATOM 750 O O . LEU A 1 95 ? 8.318 17.718 36.824 1.00 52.58 95 LEU A O 1
ATOM 755 N N . THR A 1 96 ? 10.544 17.783 36.967 1.00 50.15 96 THR A N 1
ATOM 756 C CA . THR A 1 96 ? 10.699 17.802 35.515 1.00 55.13 96 THR A CA 1
ATOM 757 C C . THR A 1 96 ? 10.910 16.372 35.043 1.00 53.40 96 THR A C 1
ATOM 758 O O . THR A 1 96 ? 11.364 15.524 35.821 1.00 51.28 96 THR A O 1
ATOM 762 N N . TYR A 1 97 ? 10.558 16.129 33.788 1.00 47.10 97 TYR A N 1
ATOM 763 C CA . TYR A 1 97 ? 10.822 14.801 33.261 1.00 43.06 97 TYR A CA 1
ATOM 764 C C . TYR A 1 97 ? 12.316 14.498 33.400 1.00 39.31 97 TYR A C 1
ATOM 765 O O . TYR A 1 97 ? 13.153 15.404 33.294 1.00 44.71 97 TYR A O 1
ATOM 774 N N . PHE A 1 98 ? 12.544 13.228 33.610 1.00 38.29 98 PHE A N 1
ATOM 775 C CA . PHE A 1 98 ? 13.830 12.559 33.664 1.00 41.58 98 PHE A CA 1
ATOM 776 C C . PHE A 1 98 ? 13.508 11.061 33.485 1.00 41.59 98 PHE A C 1
ATOM 777 O O . PHE A 1 98 ? 12.345 10.703 33.733 1.00 44.36 98 PHE A O 1
ATOM 786 N N . GLY B 1 4 ? 1.148 13.319 26.292 0.00 0.00 4 GLY B N 1
ATOM 787 C CA . GLY B 1 4 ? 0.899 13.826 27.623 0.00 0.00 4 GLY B CA 1
ATOM 788 C C . GLY B 1 4 ? 1.762 15.017 27.996 0.00 0.00 4 GLY B C 1
ATOM 789 O O . GLY B 1 4 ? 2.808 15.272 27.412 0.00 0.00 4 GLY B O 1
ATOM 791 N N . ALA B 1 5 ? 1.306 15.740 29.011 0.00 0.00 5 ALA B N 1
ATOM 792 C CA . ALA B 1 5 ? 1.985 16.920 29.513 0.00 0.00 5 ALA B CA 1
ATOM 793 C C . ALA B 1 5 ? 1.783 16.718 31.009 0.00 0.00 5 ALA B C 1
ATOM 794 O O . ALA B 1 5 ? 0.641 16.572 31.468 0.00 0.00 5 ALA B O 1
ATOM 797 N N . PRO B 1 6 ? 2.869 16.621 31.800 0.00 0.00 6 PRO B N 1
ATOM 798 C CA . PRO B 1 6 ? 2.582 16.427 33.221 0.00 0.00 6 PRO B CA 1
ATOM 799 C C . PRO B 1 6 ? 1.660 17.461 33.864 0.00 0.00 6 PRO B C 1
ATOM 800 O O . PRO B 1 6 ? 1.738 18.657 33.572 0.00 0.00 6 PRO B O 1
ATOM 804 N N . SER B 1 7 ? 0.766 16.969 34.721 0.00 0.00 7 SER B N 1
ATOM 805 C CA . SER B 1 7 ? -0.189 17.797 35.428 0.00 0.00 7 SER B CA 1
ATOM 806 C C . SER B 1 7 ? 0.483 18.826 36.334 0.00 0.00 7 SER B C 1
ATOM 807 O O . SER B 1 7 ? 1.696 19.035 36.268 0.00 0.00 7 SER B O 1
ATOM 812 N N . ALA B 1 8 ? -0.329 19.492 37.151 1.00 30.16 8 ALA B N 1
ATOM 813 C CA . ALA B 1 8 ? 0.182 20.463 38.103 1.00 28.83 8 ALA B CA 1
ATOM 814 C C . ALA B 1 8 ? 0.680 19.665 39.300 1.00 28.17 8 ALA B C 1
ATOM 815 O O . ALA B 1 8 ? 0.271 18.516 39.502 1.00 30.26 8 ALA B O 1
ATOM 817 N N . THR B 1 9 ? 1.561 20.263 40.091 1.00 29.05 9 THR B N 1
ATOM 818 C CA . THR B 1 9 ? 2.088 19.573 41.261 1.00 31.74 9 THR B CA 1
ATOM 819 C C . THR B 1 9 ? 0.967 19.250 42.246 1.00 30.25 9 THR B C 1
ATOM 820 O O . THR B 1 9 ? 0.241 20.141 42.697 1.00 37.19 9 THR B O 1
ATOM 824 N N . GLN B 1 10 ? 0.830 17.969 42.568 1.00 27.61 10 GLN B N 1
ATOM 825 C CA . GLN B 1 10 ? -0.209 17.502 43.479 1.00 29.35 10 GLN B CA 1
ATOM 826 C C . GLN B 1 10 ? 0.392 17.043 44.817 1.00 29.31 10 GLN B C 1
ATOM 827 O O . GLN B 1 10 ? 1.511 16.528 44.852 1.00 25.87 10 GLN B O 1
ATOM 833 N N . PRO B 1 11 ? -0.332 17.246 45.934 1.00 30.16 11 PRO B N 1
ATOM 834 C CA . PRO B 1 11 ? 0.224 16.816 47.229 1.00 27.74 11 PRO B CA 1
ATOM 835 C C . PRO B 1 11 ? 0.207 15.304 47.375 1.00 28.02 11 PRO B C 1
ATOM 836 O O . PRO B 1 11 ? -0.747 14.672 46.932 1.00 29.05 11 PRO B O 1
ATOM 840 N N . ALA B 1 12 ? 1.258 14.747 47.987 1.00 26.50 12 ALA B N 1
ATOM 841 C CA . ALA B 1 12 ? 1.297 13.327 48.247 1.00 24.62 12 ALA B CA 1
ATOM 842 C C . ALA B 1 12 ? 0.136 12.870 49.121 1.00 24.89 12 ALA B C 1
ATOM 843 O O . ALA B 1 12 ? -0.284 13.610 50.025 1.00 30.47 12 ALA B O 1
ATOM 845 N N . THR B 1 13 ? -0.373 11.678 48.894 1.00 25.62 13 THR B N 1
ATOM 846 C CA . THR B 1 13 ? -1.410 11.017 49.690 1.00 25.23 13 THR B CA 1
ATOM 847 C C . THR B 1 13 ? -0.839 9.772 50.327 1.00 24.38 13 THR B C 1
ATOM 848 O O . THR B 1 13 ? 0.343 9.446 50.143 1.00 24.92 13 THR B O 1
ATOM 852 N N . ALA B 1 14 ? -1.662 9.054 51.040 1.00 26.34 14 ALA B N 1
ATOM 853 C CA . ALA B 1 14 ? -1.240 7.820 51.674 1.00 24.01 14 ALA B CA 1
ATOM 854 C C . ALA B 1 14 ? -0.776 6.867 50.589 1.00 22.77 14 ALA B C 1
ATOM 855 O O . ALA B 1 14 ? 0.162 6.082 50.756 1.00 24.73 14 ALA B O 1
ATOM 857 N N . GLU B 1 15 ? -1.431 6.938 49.287 0.58 24.35 15 GLU B N 1
ATOM 858 C CA . GLU B 1 15 ? -0.919 5.973 48.306 0.58 23.22 15 GLU B CA 1
ATOM 859 C C . GLU B 1 15 ? 0.529 6.282 47.964 0.58 21.49 15 GLU B C 1
ATOM 860 O O . GLU B 1 15 ? 1.111 5.522 47.433 0.58 20.80 15 GLU B O 1
ATOM 866 N N . THR B 1 16 ? 0.612 7.686 47.708 1.00 19.89 16 THR B N 1
ATOM 867 C CA . THR B 1 16 ? 1.952 8.088 47.275 1.00 17.68 16 THR B CA 1
ATOM 868 C C . THR B 1 16 ? 3.003 7.531 48.231 1.00 18.00 16 THR B C 1
ATOM 869 O O . THR B 1 16 ? 4.081 7.071 47.864 1.00 18.51 16 THR B O 1
ATOM 873 N N . GLN B 1 17 ? 2.682 7.564 49.523 1.00 19.07 17 GLN B N 1
ATOM 874 C CA . GLN B 1 17 ? 3.627 7.095 50.542 1.00 18.59 17 GLN B CA 1
ATOM 875 C C . GLN B 1 17 ? 3.787 5.587 50.466 1.00 18.91 17 GLN B C 1
ATOM 876 O O . GLN B 1 17 ? 4.919 5.092 50.612 1.00 19.48 17 GLN B O 1
ATOM 882 N N . HIS B 1 18 ? 2.686 4.865 50.190 1.00 20.66 18 HIS B N 1
ATOM 883 C CA . HIS B 1 18 ? 2.875 3.424 50.003 1.00 20.76 18 HIS B CA 1
ATOM 884 C C . HIS B 1 18 ? 3.839 3.087 48.872 1.00 20.30 18 HIS B C 1
ATOM 885 O O . HIS B 1 18 ? 4.668 2.151 48.968 1.00 19.89 18 HIS B O 1
ATOM 892 N N . ILE B 1 19 ? 3.697 3.833 47.749 1.00 20.71 19 ILE B N 1
ATOM 893 C CA . ILE B 1 19 ? 4.610 3.659 46.613 1.00 19.93 19 ILE B CA 1
ATOM 894 C C . ILE B 1 19 ? 6.019 3.999 47.038 1.00 17.85 19 ILE B C 1
ATOM 895 O O . ILE B 1 19 ? 6.976 3.268 46.768 1.00 19.55 19 ILE B O 1
ATOM 900 N N . ALA B 1 20 ? 6.198 5.092 47.763 1.00 19.11 20 ALA B N 1
ATOM 901 C CA . ALA B 1 20 ? 7.535 5.460 48.219 1.00 18.00 20 ALA B CA 1
ATOM 902 C C . ALA B 1 20 ? 8.108 4.418 49.158 1.00 19.07 20 ALA B C 1
ATOM 903 O O . ALA B 1 20 ? 9.317 4.170 49.077 1.00 18.57 20 ALA B O 1
ATOM 905 N N . ASP B 1 21 ? 7.308 3.848 50.054 1.00 19.10 21 ASP B N 1
ATOM 906 C CA . ASP B 1 21 ? 7.848 2.815 50.963 1.00 19.89 21 ASP B CA 1
ATOM 907 C C . ASP B 1 21 ? 8.410 1.618 50.198 1.00 19.97 21 ASP B C 1
ATOM 908 O O . ASP B 1 21 ? 9.468 1.073 50.551 1.00 22.06 21 ASP B O 1
ATOM 913 N N . GLN B 1 22 ? 7.735 1.192 49.139 1.00 19.23 22 GLN B N 1
ATOM 914 C CA . GLN B 1 22 ? 8.161 0.100 48.256 1.00 20.85 22 GLN B CA 1
ATOM 915 C C . GLN B 1 22 ? 9.480 0.461 47.600 1.00 18.94 22 GLN B C 1
ATOM 916 O O . GLN B 1 22 ? 10.461 -0.297 47.544 1.00 21.16 22 GLN B O 1
ATOM 922 N N . VAL B 1 23 ? 9.494 1.691 47.084 1.00 18.11 23 VAL B N 1
ATOM 923 C CA . VAL B 1 23 ? 10.723 2.134 46.382 1.00 18.69 23 VAL B CA 1
ATOM 924 C C . VAL B 1 23 ? 11.903 2.221 47.332 1.00 17.83 23 VAL B C 1
ATOM 925 O O . VAL B 1 23 ? 13.017 1.887 46.937 1.00 20.66 23 VAL B O 1
ATOM 929 N N . ARG B 1 24 ? 11.673 2.668 48.566 1.00 17.60 24 ARG B N 1
ATOM 930 C CA . ARG B 1 24 ? 12.790 2.729 49.524 1.00 19.12 24 ARG B CA 1
ATOM 931 C C . ARG B 1 24 ? 13.470 1.378 49.653 1.00 20.76 24 ARG B C 1
ATOM 932 O O . ARG B 1 24 ? 14.710 1.240 49.674 1.00 20.69 24 ARG B O 1
ATOM 940 N N . SER B 1 25 ? 12.611 0.340 49.751 1.00 20.22 25 SER B N 1
ATOM 941 C CA . SER B 1 25 ? 13.196 -1.012 49.853 1.00 21.99 25 SER B CA 1
ATOM 942 C C . SER B 1 25 ? 13.946 -1.411 48.579 1.00 22.80 25 SER B C 1
ATOM 943 O O . SER B 1 25 ? 15.031 -1.997 48.718 1.00 24.21 25 SER B O 1
ATOM 946 N N . GLN B 1 26 ? 13.398 -1.121 47.407 1.00 20.84 26 GLN B N 1
ATOM 947 C CA . GLN B 1 26 ? 14.078 -1.473 46.175 1.00 22.14 26 GLN B CA 1
ATOM 948 C C . GLN B 1 26 ? 15.407 -0.750 46.052 1.00 22.79 26 GLN B C 1
ATOM 949 O O . GLN B 1 26 ? 16.399 -1.357 45.605 1.00 24.16 26 GLN B O 1
ATOM 955 N N . LEU B 1 27 ? 15.453 0.535 46.416 1.00 21.81 27 LEU B N 1
ATOM 956 C CA . LEU B 1 27 ? 16.713 1.262 46.322 1.00 22.12 27 LEU B CA 1
ATOM 957 C C . LEU B 1 27 ? 17.736 0.718 47.287 1.00 21.58 27 LEU B C 1
ATOM 958 O O . LEU B 1 27 ? 18.921 0.658 46.948 1.00 23.27 27 LEU B O 1
ATOM 963 N N . GLU B 1 28 ? 17.318 0.293 48.477 1.00 22.74 28 GLU B N 1
ATOM 964 C CA . GLU B 1 28 ? 18.319 -0.285 49.401 1.00 25.20 28 GLU B CA 1
ATOM 965 C C . GLU B 1 28 ? 18.839 -1.581 48.845 1.00 27.34 28 GLU B C 1
ATOM 966 O O . GLU B 1 28 ? 20.032 -1.869 48.808 1.00 35.58 28 GLU B O 1
ATOM 972 N N . GLU B 1 29 ? 17.905 -2.447 48.395 1.00 28.84 29 GLU B N 1
ATOM 973 C CA . GLU B 1 29 ? 18.299 -3.782 47.987 1.00 32.21 29 GLU B CA 1
ATOM 974 C C . GLU B 1 29 ? 19.133 -3.765 46.716 1.00 34.91 29 GLU B C 1
ATOM 975 O O . GLU B 1 29 ? 20.176 -4.434 46.622 1.00 40.88 29 GLU B O 1
ATOM 981 N N . LYS B 1 30 ? 18.721 -3.034 45.683 1.00 34.03 30 LYS B N 1
ATOM 982 C CA . LYS B 1 30 ? 19.461 -3.186 44.422 1.00 38.89 30 LYS B CA 1
ATOM 983 C C . LYS B 1 30 ? 20.512 -2.120 44.177 1.00 38.47 30 LYS B C 1
ATOM 984 O O . LYS B 1 30 ? 21.467 -2.400 43.420 1.00 40.94 30 LYS B O 1
ATOM 990 N N . TYR B 1 31 ? 20.365 -0.937 44.771 1.00 37.74 31 TYR B N 1
ATOM 991 C CA . TYR B 1 31 ? 21.333 0.116 44.458 1.00 40.03 31 TYR B CA 1
ATOM 992 C C . TYR B 1 31 ? 22.075 0.590 45.704 1.00 41.26 31 TYR B C 1
ATOM 993 O O . TYR B 1 31 ? 22.726 1.644 45.590 1.00 40.41 31 TYR B O 1
ATOM 1002 N N . ASN B 1 32 ? 21.959 -0.180 46.766 1.00 34.76 32 ASN B N 1
ATOM 1003 C CA . ASN B 1 32 ? 22.409 -0.129 48.139 1.00 39.47 32 ASN B CA 1
ATOM 1004 C C . ASN B 1 32 ? 22.336 1.245 48.812 1.00 36.51 32 ASN B C 1
ATOM 1005 O O . ASN B 1 32 ? 23.187 1.635 49.625 1.00 43.95 32 ASN B O 1
ATOM 1010 N N . LYS B 1 33 ? 21.280 1.980 48.490 1.00 31.73 33 LYS B N 1
ATOM 1011 C CA . LYS B 1 33 ? 21.030 3.343 48.861 1.00 28.85 33 LYS B CA 1
ATOM 1012 C C . LYS B 1 33 ? 20.214 3.361 50.141 1.00 26.82 33 LYS B C 1
ATOM 1013 O O . LYS B 1 33 ? 19.108 2.791 50.156 1.00 32.60 33 LYS B O 1
ATOM 1019 N N . LYS B 1 34 ? 20.731 3.986 51.166 1.00 27.34 34 LYS B N 1
ATOM 1020 C CA . LYS B 1 34 ? 20.007 4.022 52.437 1.00 26.44 34 LYS B CA 1
ATOM 1021 C C . LYS B 1 34 ? 19.644 5.450 52.800 1.00 22.74 34 LYS B C 1
ATOM 1022 O O . LYS B 1 34 ? 20.461 6.348 52.530 1.00 28.24 34 LYS B O 1
ATOM 1028 N N . PHE B 1 35 ? 18.493 5.685 53.423 1.00 20.62 35 PHE B N 1
ATOM 1029 C CA . PHE B 1 35 ? 18.102 7.035 53.853 1.00 20.41 35 PHE B CA 1
ATOM 1030 C C . PHE B 1 35 ? 17.536 6.983 55.273 1.00 19.38 35 PHE B C 1
ATOM 1031 O O . PHE B 1 35 ? 16.972 5.955 55.642 1.00 20.80 35 PHE B O 1
ATOM 1039 N N . PRO B 1 36 ? 17.660 8.032 56.042 1.00 20.81 36 PRO B N 1
ATOM 1040 C CA . PRO B 1 36 ? 17.111 8.027 57.396 1.00 21.12 36 PRO B CA 1
ATOM 1041 C C . PRO B 1 36 ? 1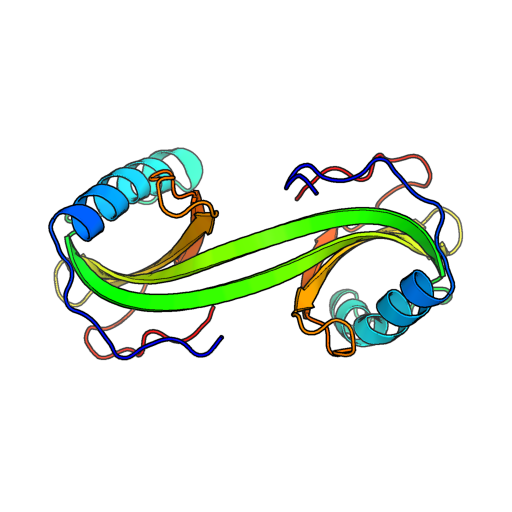5.588 8.226 57.431 1.00 19.23 36 PRO B C 1
ATOM 1042 O O . PRO B 1 36 ? 14.976 7.826 58.428 1.00 21.57 36 PRO B O 1
ATOM 1046 N N . VAL B 1 37 ? 15.022 8.772 56.360 0.72 18.15 37 VAL B N 1
ATOM 1047 C CA . VAL B 1 37 ? 13.565 8.918 56.241 0.72 18.53 37 VAL B CA 1
ATOM 1048 C C . VAL B 1 37 ? 13.237 8.878 54.762 1.00 18.72 37 VAL B C 1
ATOM 1049 O O . VAL B 1 37 ? 14.142 9.025 53.937 1.00 20.10 37 VAL B O 1
ATOM 1053 N N . PHE B 1 38 ? 11.965 8.649 54.434 1.00 18.79 38 PHE B N 1
ATOM 1054 C CA . PHE B 1 38 ? 11.635 8.539 53.010 1.00 20.13 38 PHE B CA 1
ATOM 1055 C C . PHE B 1 38 ? 10.179 8.969 52.859 1.00 22.21 38 PHE B C 1
ATOM 1056 O O . PHE B 1 38 ? 9.282 8.151 52.646 1.00 23.83 38 PHE B O 1
ATOM 1064 N N . LYS B 1 39 ? 9.923 10.270 52.981 0.58 20.71 39 LYS B N 1
ATOM 1065 C CA . LYS B 1 39 ? 8.571 10.798 53.093 0.58 19.97 39 LYS B CA 1
ATOM 1066 C C . LYS B 1 39 ? 8.097 11.496 51.825 0.58 21.55 39 LYS B C 1
ATOM 1067 O O . LYS B 1 39 ? 8.603 12.550 51.433 0.58 24.20 39 LYS B O 1
ATOM 1078 N N . ALA B 1 40 ? 7.081 10.901 51.209 1.00 20.70 40 ALA B N 1
ATOM 1079 C CA . ALA B 1 40 ? 6.549 11.429 49.953 1.00 20.02 40 ALA B CA 1
ATOM 1080 C C . ALA B 1 40 ? 6.007 12.833 50.217 1.00 21.00 40 ALA B C 1
ATOM 1081 O O . ALA B 1 40 ? 5.299 13.004 51.229 1.00 25.22 40 ALA B O 1
ATOM 1083 N N . VAL B 1 41 ? 6.323 13.774 49.348 1.00 21.85 41 VAL B N 1
ATOM 1084 C CA . VAL B 1 41 ? 5.869 15.175 49.497 1.00 22.39 41 VAL B CA 1
ATOM 1085 C C . VAL B 1 41 ? 4.839 15.556 48.439 1.00 21.83 41 VAL B C 1
ATOM 1086 O O . VAL B 1 41 ? 3.797 16.166 48.740 1.00 25.87 41 VAL B O 1
ATOM 1090 N N . SER B 1 42 ? 5.076 15.227 47.169 1.00 23.81 42 SER B N 1
ATOM 1091 C CA . SER B 1 42 ? 4.248 15.727 46.082 1.00 22.18 42 SER B CA 1
ATOM 1092 C C . SER B 1 42 ? 4.540 14.936 44.822 1.00 23.25 42 SER B C 1
ATOM 1093 O O . SER B 1 42 ? 5.513 14.179 44.814 1.00 24.01 42 SER B O 1
ATOM 1096 N N . PHE B 1 43 ? 3.697 15.094 43.794 1.00 22.57 43 PHE B N 1
ATOM 1097 C CA . PHE B 1 43 ? 3.944 14.363 42.561 1.00 20.73 43 PHE B CA 1
ATOM 1098 C C . PHE B 1 43 ? 3.354 15.139 41.394 1.00 19.40 43 PHE B C 1
ATOM 1099 O O . PHE B 1 43 ? 2.553 16.087 41.547 1.00 23.63 43 PHE B O 1
ATOM 1107 N N . LYS B 1 44 ? 3.754 14.687 40.210 1.00 20.92 44 LYS B N 1
ATOM 1108 C CA . LYS B 1 44 ? 3.119 15.080 38.964 1.00 21.52 44 LYS B CA 1
ATOM 1109 C C . LYS B 1 44 ? 2.780 13.795 38.193 1.00 20.85 44 LYS B C 1
ATOM 1110 O O . LYS B 1 44 ? 3.529 12.817 38.329 1.00 20.15 44 LYS B O 1
ATOM 1116 N N . SER B 1 45 ? 1.710 13.864 37.396 1.00 20.07 45 SER B N 1
ATOM 1117 C CA . SER B 1 45 ? 1.442 12.733 36.511 1.00 17.61 45 SER B CA 1
ATOM 1118 C C . SER B 1 45 ? 1.664 13.129 35.049 1.00 18.78 45 SER B C 1
ATOM 1119 O O . SER B 1 45 ? 1.587 14.306 34.663 1.00 21.34 45 SER B O 1
ATOM 1122 N N . GLN B 1 46 ? 1.932 12.105 34.246 0.58 20.02 46 GLN B N 1
ATOM 1123 C CA . GLN B 1 46 ? 2.179 12.242 32.813 0.58 18.64 46 GLN B CA 1
ATOM 1124 C C . GLN B 1 46 ? 1.548 11.070 32.081 0.58 18.79 46 GLN B C 1
ATOM 1125 O O . GLN B 1 46 ? 1.939 9.925 32.340 0.58 18.83 46 GLN B O 1
ATOM 1136 N N . VAL B 1 47 ? 0.611 11.309 31.163 1.00 17.25 47 VAL B N 1
ATOM 1137 C CA . VAL B 1 47 ? 0.081 10.206 30.341 1.00 16.05 47 VAL B CA 1
ATOM 1138 C C . VAL B 1 47 ? 1.153 9.721 29.367 1.00 17.29 47 VAL B C 1
ATOM 1139 O O . VAL B 1 47 ? 1.843 10.553 28.775 1.00 19.88 47 VAL B O 1
ATOM 1143 N N . VAL B 1 48 ? 1.287 8.422 29.255 1.00 16.63 48 VAL B N 1
ATOM 1144 C CA . VAL B 1 48 ? 2.170 7.784 28.300 1.00 17.45 48 VAL B CA 1
ATOM 1145 C C . VAL B 1 48 ? 1.356 6.847 27.419 1.00 15.86 48 VAL B C 1
ATOM 1146 O O . VAL B 1 48 ? 0.616 6.016 27.948 1.00 20.18 48 VAL B O 1
ATOM 1150 N N . ALA B 1 49 ? 1.456 6.953 26.102 1.00 15.06 49 ALA B N 1
ATOM 1151 C CA . ALA B 1 49 ? 0.717 6.007 25.252 1.00 14.51 49 ALA B CA 1
ATOM 1152 C C . ALA B 1 49 ? 1.447 5.977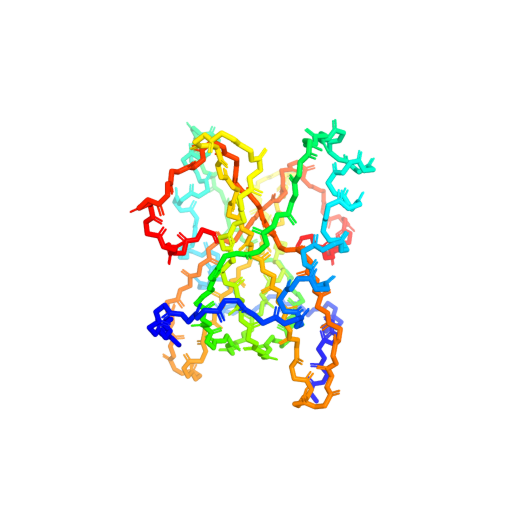 23.916 1.00 14.62 49 ALA B C 1
ATOM 1153 O O . ALA B 1 49 ? 1.564 6.989 23.214 1.00 17.95 49 ALA B O 1
ATOM 1155 N N . GLY B 1 50 ? 2.005 4.814 23.598 1.00 15.22 50 GLY B N 1
ATOM 1156 C CA . GLY B 1 50 ? 2.753 4.662 22.369 1.00 15.18 50 GLY B CA 1
ATOM 1157 C C . GLY B 1 50 ? 3.309 3.249 22.248 1.00 14.75 50 GLY B C 1
ATOM 1158 O O . GLY B 1 50 ? 2.845 2.314 22.906 1.00 16.88 50 GLY B O 1
ATOM 1159 N N . THR B 1 51 ? 4.299 3.115 21.366 1.00 15.79 51 THR B N 1
ATOM 1160 C CA . THR B 1 51 ? 4.930 1.850 21.093 1.00 16.11 51 THR B CA 1
ATOM 1161 C C . THR B 1 51 ? 6.406 1.916 21.474 1.00 16.58 51 THR B C 1
ATOM 1162 O O . THR B 1 51 ? 7.069 2.861 21.021 1.00 18.47 51 THR B O 1
ATOM 1166 N N . ASN B 1 52 ? 6.854 0.947 22.230 1.00 17.18 52 ASN B N 1
ATOM 1167 C CA . ASN B 1 52 ? 8.309 0.762 22.406 1.00 19.36 52 ASN B CA 1
ATOM 1168 C C . ASN B 1 52 ? 8.801 -0.145 21.291 1.00 20.19 52 ASN B C 1
ATOM 1169 O O . ASN B 1 52 ? 8.189 -1.200 21.046 1.00 22.24 52 ASN B O 1
ATOM 1174 N N . TYR B 1 53 ? 9.878 0.206 20.635 1.00 19.71 53 TYR B N 1
ATOM 1175 C CA . TYR B 1 53 ? 10.553 -0.694 19.695 1.00 21.69 53 TYR B CA 1
ATOM 1176 C C . TYR B 1 53 ? 11.891 -1.149 20.245 1.00 21.75 53 TYR B C 1
ATOM 1177 O O . TYR B 1 53 ? 12.677 -0.325 20.717 1.00 24.21 53 TYR B O 1
ATOM 1186 N N . PHE B 1 54 ? 12.110 -2.462 20.164 1.00 20.61 54 PHE B N 1
ATOM 1187 C CA . PHE B 1 54 ? 13.412 -3.047 20.433 1.00 19.76 54 PHE B CA 1
ATOM 1188 C C . PHE B 1 54 ? 13.976 -3.485 19.099 1.00 18.19 54 PHE B C 1
ATOM 1189 O O . PHE B 1 54 ? 13.319 -4.368 18.540 1.00 21.66 54 PHE B O 1
ATOM 1197 N N . ILE B 1 55 ? 15.057 -2.879 18.668 1.00 18.40 55 ILE B N 1
ATOM 1198 C CA . ILE B 1 55 ? 15.490 -3.033 17.274 1.00 18.57 55 ILE B CA 1
ATOM 1199 C C . ILE B 1 55 ? 16.943 -3.512 17.224 1.00 17.26 55 ILE B C 1
ATOM 1200 O O . ILE B 1 55 ? 17.778 -2.923 17.906 1.00 21.31 55 ILE B O 1
ATOM 1205 N N . LYS B 1 56 ? 17.174 -4.552 16.454 1.00 21.60 56 LYS B N 1
ATOM 1206 C CA . LYS B 1 56 ? 18.528 -5.074 16.211 1.00 20.14 56 LYS B CA 1
ATOM 1207 C C . LYS B 1 56 ? 19.054 -4.369 14.971 1.00 19.54 56 LYS B C 1
ATOM 1208 O O . LYS B 1 56 ? 18.398 -4.408 13.898 1.00 22.10 56 LYS B O 1
ATOM 1214 N N . VAL B 1 57 ? 20.188 -3.710 15.066 1.00 21.18 57 VAL B N 1
ATOM 1215 C CA . VAL B 1 57 ? 20.762 -2.901 14.015 1.00 20.70 57 VAL B CA 1
ATOM 1216 C C . VAL B 1 57 ? 22.137 -3.472 13.716 1.00 22.46 57 VAL B C 1
ATOM 1217 O O . VAL B 1 57 ? 22.933 -3.658 14.630 1.00 26.46 57 VAL B O 1
ATOM 1221 N N . HIS B 1 58 ? 22.450 -3.737 12.468 1.00 23.46 58 HIS B N 1
ATOM 1222 C CA . HIS B 1 58 ? 23.787 -4.136 12.012 1.00 23.95 58 HIS B CA 1
ATOM 1223 C C . HIS B 1 58 ? 24.663 -2.911 11.894 1.00 25.94 58 HIS B C 1
ATOM 1224 O O . HIS B 1 58 ? 24.243 -1.959 11.221 1.00 22.84 58 HIS B O 1
ATOM 1231 N N . VAL B 1 59 ? 25.873 -2.926 12.513 1.00 25.02 59 VAL B N 1
ATOM 1232 C CA . VAL B 1 59 ? 26.685 -1.709 12.432 1.00 26.05 59 VAL B CA 1
ATOM 1233 C C . VAL B 1 59 ? 28.025 -2.030 11.779 1.00 28.04 59 VAL B C 1
ATOM 1234 O O . VAL B 1 59 ? 28.989 -1.277 11.854 1.00 32.28 59 VAL B O 1
ATOM 1238 N N . GLY B 1 60 ? 28.074 -3.173 11.084 1.00 29.58 60 GLY B N 1
ATOM 1239 C CA . GLY B 1 60 ? 29.227 -3.519 10.240 1.00 29.79 60 GLY B CA 1
ATOM 1240 C C . GLY B 1 60 ? 29.897 -4.803 10.728 1.00 29.19 60 GLY B C 1
ATOM 1241 O O . GLY B 1 60 ? 29.956 -5.051 11.930 1.00 34.54 60 GLY B O 1
ATOM 1242 N N . ASP B 1 61 ? 30.384 -5.592 9.775 1.00 31.32 61 ASP B N 1
ATOM 1243 C CA . ASP B 1 61 ? 31.106 -6.825 10.036 1.00 34.21 61 ASP B CA 1
ATOM 1244 C C . ASP B 1 61 ? 30.327 -7.667 11.045 1.00 37.86 61 ASP B C 1
ATOM 1245 O O . ASP B 1 61 ? 29.174 -7.979 10.724 1.00 34.01 61 ASP B O 1
ATOM 1250 N N . GLU B 1 62 ? 30.920 -7.990 12.196 1.00 35.00 62 GLU B N 1
ATOM 1251 C CA . GLU B 1 62 ? 30.211 -8.853 13.130 1.00 37.59 62 GLU B CA 1
ATOM 1252 C C . GLU B 1 62 ? 29.438 -8.075 14.193 1.00 39.84 62 GLU B C 1
ATOM 1253 O O . GLU B 1 62 ? 28.903 -8.670 15.134 1.00 41.24 62 GLU B O 1
ATOM 1259 N N . ASP B 1 63 ? 29.397 -6.751 14.052 1.00 35.46 63 ASP B N 1
ATOM 1260 C CA . ASP B 1 63 ? 28.979 -5.833 15.082 1.00 32.63 63 ASP B CA 1
ATOM 1261 C C . ASP B 1 63 ? 27.510 -5.424 14.959 1.00 32.34 63 ASP B C 1
ATOM 1262 O O . ASP B 1 63 ? 27.047 -5.034 13.882 1.00 32.94 63 ASP B O 1
ATOM 1267 N N . PHE B 1 64 ? 26.764 -5.517 16.057 1.00 30.72 64 PHE B N 1
ATOM 1268 C CA . PHE B 1 64 ? 25.369 -5.097 16.107 1.00 30.30 64 PHE B CA 1
ATOM 1269 C C . PHE B 1 64 ? 25.121 -4.299 17.384 1.00 29.54 64 PHE B C 1
ATOM 1270 O O . PHE B 1 64 ? 25.868 -4.373 18.360 1.00 32.19 64 PHE B O 1
ATOM 1278 N N . VAL B 1 65 ? 24.039 -3.542 17.402 1.00 30.69 65 VAL B N 1
ATOM 1279 C CA . VAL B 1 65 ? 23.575 -2.905 18.624 1.00 25.90 65 VAL B CA 1
ATOM 1280 C C . VAL B 1 65 ? 22.095 -3.195 18.734 1.00 25.72 65 VAL B C 1
ATOM 1281 O O . VAL B 1 65 ? 21.427 -3.449 17.719 1.00 24.98 65 VAL B O 1
ATOM 1285 N N . HIS B 1 66 ? 21.558 -3.130 19.938 1.00 27.37 66 HIS B N 1
ATOM 1286 C CA . HIS B 1 66 ? 20.119 -3.211 20.101 1.00 25.05 66 HIS B CA 1
ATOM 1287 C C . HIS B 1 66 ? 19.600 -1.881 20.618 1.00 25.40 66 HIS B C 1
ATOM 1288 O O . HIS B 1 66 ? 20.143 -1.275 21.531 1.00 29.14 66 HIS B O 1
ATOM 1295 N N . LEU B 1 67 ? 18.529 -1.380 20.043 1.00 22.60 67 LEU B N 1
ATOM 1296 C CA . LEU B 1 67 ? 17.985 -0.107 20.444 1.00 21.85 67 LEU B CA 1
ATOM 1297 C C . LEU B 1 67 ? 16.650 -0.249 21.159 1.00 22.20 67 LEU B C 1
ATOM 1298 O O . LEU B 1 67 ? 15.885 -1.150 20.765 1.00 22.87 67 LEU B O 1
ATOM 1303 N N . ARG B 1 68 ? 16.382 0.600 22.140 1.00 22.61 68 ARG B N 1
ATOM 1304 C CA . ARG B 1 68 ? 15.020 0.717 22.672 1.00 22.26 68 ARG B CA 1
ATOM 1305 C C . ARG B 1 68 ? 14.518 2.110 22.330 1.00 21.72 68 ARG B C 1
ATOM 1306 O O . ARG B 1 68 ? 15.104 3.091 22.843 1.00 25.15 68 ARG B O 1
ATOM 1314 N N . VAL B 1 69 ? 13.512 2.216 21.485 1.00 20.22 69 VAL B N 1
ATOM 1315 C CA . VAL B 1 69 ? 13.016 3.498 21.018 1.00 21.50 69 VAL B CA 1
ATOM 1316 C C . VAL B 1 69 ? 11.520 3.632 21.290 1.00 19.94 69 VAL B C 1
ATOM 1317 O O . VAL B 1 69 ? 10.775 2.694 20.978 1.00 24.11 69 VAL B O 1
ATOM 1321 N N . PHE B 1 70 ? 11.102 4.753 21.848 1.00 20.02 70 PHE B N 1
ATOM 1322 C CA . PHE B 1 70 ? 9.674 4.995 22.088 1.00 19.00 70 PHE B CA 1
ATOM 1323 C C . PHE B 1 70 ? 9.105 5.961 21.061 1.00 21.72 70 PHE B C 1
ATOM 1324 O O . PHE B 1 70 ? 9.683 7.021 20.806 1.00 22.15 70 PHE B O 1
ATOM 1332 N N . GLN B 1 71 ? 7.943 5.575 20.498 1.00 17.91 71 GLN B N 1
ATOM 1333 C CA . GLN B 1 71 ? 7.178 6.357 19.559 1.00 16.24 71 GLN B CA 1
ATOM 1334 C C . GLN B 1 71 ? 5.827 6.669 20.163 1.00 15.74 71 GLN B C 1
ATOM 1335 O O . GLN B 1 71 ? 5.025 5.745 20.329 1.00 16.92 71 GLN B O 1
ATOM 1341 N N . SER B 1 72 ? 5.559 7.934 20.484 0.72 12.92 72 SER B N 1
ATOM 1342 C CA . SER B 1 72 ? 4.268 8.254 21.100 0.72 12.34 72 SER B CA 1
ATOM 1343 C C . SER B 1 72 ? 3.130 8.228 20.086 0.72 12.68 72 SER B C 1
ATOM 1344 O O . SER B 1 72 ? 3.352 8.488 18.888 0.72 12.95 72 SER B O 1
ATOM 1347 N N . LEU B 1 73 ? 1.888 7.974 20.563 1.00 15.79 73 LEU B N 1
ATOM 1348 C CA . LEU B 1 73 ? 0.726 8.318 19.744 1.00 15.49 73 LEU B CA 1
ATOM 1349 C C . LEU B 1 73 ? 0.717 9.808 19.429 1.00 16.13 73 LEU B C 1
ATOM 1350 O O . LEU B 1 73 ? 1.405 10.588 20.154 1.00 17.67 73 LEU B O 1
ATOM 1355 N N . PRO B 1 74 ? -0.015 10.262 18.416 1.00 16.64 74 PRO B N 1
ATOM 1356 C CA . PRO B 1 74 ? -0.863 9.446 17.533 1.00 17.63 74 PRO B CA 1
ATOM 1357 C C . PRO B 1 74 ? -0.054 8.603 16.538 1.00 17.02 74 PRO B C 1
ATOM 1358 O O . PRO B 1 74 ? 1.175 8.672 16.481 1.00 17.94 74 PRO B O 1
ATOM 1362 N N . HIS B 1 75 ? -0.799 7.828 15.738 1.00 18.98 75 HIS B N 1
ATOM 1363 C CA . HIS B 1 75 ? -0.116 6.936 14.789 1.00 19.25 75 HIS B CA 1
ATOM 1364 C C . HIS B 1 75 ? 0.722 7.696 13.769 1.00 20.43 75 HIS B C 1
ATOM 1365 O O . HIS B 1 75 ? 1.681 7.108 13.264 1.00 24.00 75 HIS B O 1
ATOM 1372 N N . GLU B 1 76 ? 0.345 8.943 13.451 1.00 22.28 76 GLU B N 1
ATOM 1373 C CA . GLU B 1 76 ? 1.097 9.658 12.411 1.00 22.89 76 GLU B CA 1
ATOM 1374 C C . GLU B 1 76 ? 2.245 10.446 12.998 1.00 21.74 76 GLU B C 1
ATOM 1375 O O . GLU B 1 76 ? 2.927 11.146 12.246 1.00 27.40 76 GLU B O 1
ATOM 1381 N N . ASN B 1 77 ? 2.444 10.347 14.330 1.00 21.48 77 ASN B N 1
ATOM 1382 C CA . ASN B 1 77 ? 3.576 11.022 14.976 1.00 21.83 77 ASN B CA 1
ATOM 1383 C C . ASN B 1 77 ? 4.854 10.322 14.573 1.00 26.72 77 ASN B C 1
ATOM 1384 O O . ASN B 1 77 ? 4.998 9.094 14.708 1.00 28.99 77 ASN B O 1
ATOM 1389 N N . LYS B 1 78 ? 5.859 11.040 14.074 0.58 31.93 78 LYS B N 1
ATOM 1390 C CA . LYS B 1 78 ? 7.065 10.300 13.686 0.58 33.64 78 LYS B CA 1
ATOM 1391 C C . LYS B 1 78 ? 8.258 10.669 14.556 0.58 33.21 78 LYS B C 1
ATOM 1392 O O . LYS B 1 78 ? 9.366 10.199 14.278 0.58 38.80 78 LYS B O 1
ATOM 1403 N N . SER B 1 79 ? 8.025 11.516 15.554 1.00 31.87 79 SER B N 1
ATOM 1404 C CA . SER B 1 79 ? 9.115 11.875 16.453 1.00 32.31 79 SER B CA 1
ATOM 1405 C C . SER B 1 79 ? 9.283 10.729 17.441 1.00 29.20 79 SER B C 1
ATOM 1406 O O . SER B 1 79 ? 8.274 10.149 17.844 1.00 30.52 79 SER B O 1
ATOM 1409 N N . LEU B 1 80 ? 10.522 10.455 17.754 1.00 27.63 80 LEU B N 1
ATOM 1410 C CA . LEU B 1 80 ? 10.972 9.337 18.535 1.00 26.36 80 LEU B CA 1
ATOM 1411 C C . LEU B 1 80 ? 11.921 9.702 19.666 1.00 26.65 80 LEU B C 1
ATOM 1412 O O . LEU B 1 80 ? 12.604 10.728 19.637 1.00 31.68 80 LEU B O 1
ATOM 1417 N N . THR B 1 81 ? 11.941 8.831 20.669 1.00 24.37 81 THR B N 1
ATOM 1418 C CA . THR B 1 81 ? 12.923 8.960 21.734 1.00 27.96 81 THR B CA 1
ATOM 1419 C C . THR B 1 81 ? 13.797 7.729 21.824 1.00 24.58 81 THR B C 1
ATOM 1420 O O . THR B 1 81 ? 13.270 6.655 22.036 1.00 25.49 81 THR B O 1
ATOM 142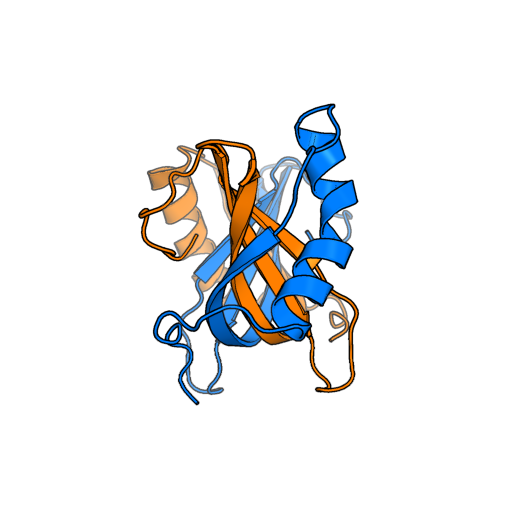4 N N . LEU B 1 82 ? 15.113 7.854 21.684 1.00 24.79 82 LEU B N 1
ATOM 1425 C CA . LEU B 1 82 ? 16.030 6.768 22.028 1.00 23.94 82 LEU B CA 1
ATOM 1426 C C . LEU B 1 82 ? 16.113 6.621 23.549 1.00 25.06 82 LEU B C 1
ATOM 1427 O O . LEU B 1 82 ? 16.777 7.442 24.215 1.00 33.96 82 LEU B O 1
ATOM 1432 N N . SER B 1 83 ? 15.488 5.611 24.129 1.00 28.14 83 SER B N 1
ATOM 1433 C CA . SER B 1 83 ? 15.420 5.479 25.583 1.00 30.42 83 SER B CA 1
ATOM 1434 C C . SER B 1 83 ? 16.661 4.781 26.131 1.00 32.01 83 SER B C 1
ATOM 1435 O O . SER B 1 83 ? 17.134 5.027 27.235 1.00 37.55 83 SER B O 1
ATOM 1438 N N . ASN B 1 84 ? 17.200 3.821 25.375 1.00 27.53 84 ASN B N 1
ATOM 1439 C CA . ASN B 1 84 ? 18.394 3.106 25.863 1.00 30.48 84 ASN B CA 1
ATOM 1440 C C . ASN B 1 84 ? 18.971 2.373 24.660 1.00 29.19 84 ASN B C 1
ATOM 1441 O O . ASN B 1 84 ? 18.387 2.466 23.572 1.00 29.15 84 ASN B O 1
ATOM 1446 N N . TYR B 1 85 ? 20.060 1.663 24.869 1.00 31.13 85 TYR B N 1
ATOM 1447 C CA . TYR B 1 85 ? 20.689 0.815 23.856 1.00 32.26 85 TYR B CA 1
ATOM 1448 C C . TYR B 1 85 ? 21.637 -0.171 24.517 1.00 32.73 85 TYR B C 1
ATOM 1449 O O . TYR B 1 85 ? 22.087 0.063 25.644 1.00 43.79 85 TYR B O 1
ATOM 1458 N N . GLN B 1 86 ? 21.954 -1.231 23.782 1.00 36.36 86 GLN B N 1
ATOM 1459 C CA . GLN B 1 86 ? 23.009 -2.168 24.184 1.00 39.98 86 GLN B CA 1
ATOM 1460 C C . GLN B 1 86 ? 24.093 -2.213 23.114 1.00 42.14 86 GLN B C 1
ATOM 1461 O O . GLN B 1 86 ? 23.733 -2.337 21.933 1.00 35.50 86 GLN B O 1
ATOM 1467 N N . THR B 1 87 ? 25.329 -2.099 23.550 1.00 45.44 87 THR B N 1
ATOM 1468 C CA . THR B 1 87 ? 26.586 -2.199 22.850 1.00 49.12 87 THR B CA 1
ATOM 1469 C C . THR B 1 87 ? 26.982 -3.672 22.633 1.00 50.47 87 THR B C 1
ATOM 1470 O O . THR B 1 87 ? 26.506 -4.582 23.301 1.00 49.72 87 THR B O 1
ATOM 1474 N N . ASN B 1 88 ? 27.910 -3.803 21.679 1.00 47.40 88 ASN B N 1
ATOM 1475 C CA . ASN B 1 88 ? 28.586 -5.066 21.438 1.00 46.95 88 ASN B CA 1
ATOM 1476 C C . ASN B 1 88 ? 27.661 -6.265 21.391 1.00 43.63 88 ASN B C 1
ATOM 1477 O O . ASN B 1 88 ? 27.906 -7.274 22.044 1.00 44.61 88 ASN B O 1
ATOM 1482 N N . LYS B 1 89 ? 26.585 -6.122 20.621 1.00 41.19 89 LYS B N 1
ATOM 1483 C CA . LYS B 1 89 ? 25.652 -7.232 20.432 1.00 40.08 89 LYS B CA 1
ATOM 1484 C C . LYS B 1 89 ? 26.093 -8.089 19.247 1.00 41.81 89 LYS B C 1
ATOM 1485 O O . LYS B 1 89 ? 26.849 -7.583 18.400 1.00 43.30 89 LYS B O 1
ATOM 1491 N N . ALA B 1 90 ? 25.626 -9.335 19.187 1.00 43.38 90 ALA B N 1
ATOM 1492 C CA . ALA B 1 90 ? 26.023 -10.237 18.104 1.00 50.86 90 ALA B CA 1
ATOM 1493 C C . ALA B 1 90 ? 24.824 -10.545 17.225 1.00 48.07 90 ALA B C 1
ATOM 1494 O O . ALA B 1 90 ? 23.676 -10.228 17.565 1.00 42.70 90 ALA B O 1
ATOM 1496 N N . LYS B 1 91 ? 25.091 -11.127 16.057 1.00 45.65 91 LYS B N 1
ATOM 1497 C CA . LYS B 1 91 ? 24.005 -11.248 15.090 1.00 43.71 91 LYS B CA 1
ATOM 1498 C C . LYS B 1 91 ? 22.839 -12.058 15.625 1.00 45.60 91 LYS B C 1
ATOM 1499 O O . LYS B 1 91 ? 21.646 -11.758 15.489 1.00 41.94 91 LYS B O 1
ATOM 1505 N N . HIS B 1 92 ? 23.174 -13.174 16.286 1.00 46.04 92 HIS B N 1
ATOM 1506 C CA . HIS B 1 92 ? 21.987 -13.977 16.638 1.00 45.34 92 HIS B CA 1
ATOM 1507 C C . HIS B 1 92 ? 21.472 -13.726 18.033 1.00 46.39 92 HIS B C 1
ATOM 1508 O O . HIS B 1 92 ? 20.538 -14.423 18.453 1.00 48.13 92 HIS B O 1
ATOM 1515 N N . ASP B 1 93 ? 22.009 -12.744 18.762 1.00 44.17 93 ASP B N 1
ATOM 1516 C CA . ASP B 1 93 ? 21.456 -12.449 20.077 1.00 42.09 93 ASP B CA 1
ATOM 1517 C C . ASP B 1 93 ? 19.961 -12.181 20.024 1.00 40.67 93 ASP B C 1
ATOM 1518 O O . ASP B 1 93 ? 19.455 -11.495 19.128 1.00 43.91 93 ASP B O 1
ATOM 1523 N N . GLU B 1 94 ? 19.252 -12.680 21.036 1.00 43.84 94 GLU B N 1
ATOM 1524 C CA . GLU B 1 94 ? 17.839 -12.355 21.210 1.00 44.13 94 GLU B CA 1
ATOM 1525 C C . GLU B 1 94 ? 17.610 -10.878 21.533 1.00 39.72 94 GLU B C 1
ATOM 1526 O O . GLU B 1 94 ? 18.402 -10.257 22.242 1.00 37.88 94 GLU B O 1
ATOM 1532 N N . LEU B 1 95 ? 16.520 -10.306 21.013 1.00 36.87 95 LEU B N 1
ATOM 1533 C CA . LEU B 1 95 ? 16.017 -9.003 21.426 1.00 34.68 95 LEU B CA 1
ATOM 1534 C C . LEU B 1 95 ? 15.330 -9.070 22.783 1.00 36.53 95 LEU B C 1
ATOM 1535 O O . LEU B 1 95 ? 14.111 -9.143 22.862 1.00 44.46 95 LEU B O 1
ATOM 1540 N N . THR B 1 96 ? 16.089 -9.053 23.873 1.00 37.21 96 THR B N 1
ATOM 1541 C CA . THR B 1 96 ? 15.416 -9.157 25.180 1.00 39.72 96 THR B CA 1
ATOM 1542 C C . THR B 1 96 ? 15.080 -7.773 25.697 1.00 39.66 96 THR B C 1
ATOM 1543 O O . THR B 1 96 ? 15.824 -6.818 25.411 1.00 46.50 96 THR B O 1
ATOM 1547 N N . TYR B 1 97 ? 13.977 -7.617 26.430 1.00 43.05 97 TYR B N 1
ATOM 1548 C CA . TYR B 1 97 ? 13.594 -6.328 26.995 1.00 43.19 97 TYR B CA 1
ATOM 1549 C C . TYR B 1 97 ? 14.747 -5.722 27.780 1.00 37.60 97 TYR B C 1
ATOM 1550 O O . TYR B 1 97 ? 15.480 -6.493 28.430 1.00 47.17 97 TYR B O 1
ATOM 1559 N N . PHE B 1 98 ? 14.909 -4.474 27.788 1.00 37.96 98 PHE B N 1
ATOM 1560 C CA . PHE B 1 98 ? 15.874 -3.832 28.684 1.00 40.11 98 PHE B CA 1
ATOM 1561 C C . PHE B 1 98 ? 15.416 -2.375 28.852 1.00 40.54 98 PHE B C 1
ATOM 1562 O O . PHE B 1 98 ? 14.521 -2.049 28.026 1.00 38.69 98 PHE B O 1
#

InterPro domains:
  IPR000010 Cystatin domain [PF00031] (4-91)
  IPR000010 Cystatin domain [SM00043] (1-98)
  IPR000010 Cystatin domain [cd00042] (4-79)
  IPR001713 Proteinase inhibitor I25A, stefin [PR00295] (4-23)
  IPR001713 Proteinase inhibitor I25A, stefin [PR00295] (27-46)
  IPR001713 Proteinase inhibitor I25A, stefin [PR00295] (47-66)
  IPR001713 Proteinase inhibitor I25A, stefin [PR00295] (80-97)
  IPR001713 Proteinase inhibitor I25A, stefin [PTHR11414] (1-98)
  IPR018073 Proteinase inhibitor I25, cystatin, conserved site [PS00287] (45-58)
  IPR046350 Cystatin superfamily [SSF54403] (1-98)

B-factor: mean 32.99, std 13.79, range [12.34, 115.09]

Nearest PDB structures (foldseek):
  2oct-assembly1_A  TM=1.010E+00  e=6.750E-16  Homo sapiens
  1stf-assembly1_I  TM=4.808E-01  e=1.347E-11  Homo sapiens
  4n6v-assembly7_4  TM=5.081E-01  e=6.233E-11  Homo sapiens
  3kse-assembly3_F  TM=4.690E-01  e=1.395E-07  Homo sapiens
  1n9j-assembly1_B  TM=4.382E-01  e=3.554E-08  Homo sapiens

Solvent-accessible surface area: 11432 Å² total; per-residue (Å²): 187,78,45,61,64,33,80,68,70,108,34,78,68,99,5,46,99,7,0,79,101,5,67,86,89,0,16,130,89,58,144,108,169,4,108,60,9,130,9,56,12,21,32,26,24,51,24,20,7,34,10,48,2,2,12,0,44,9,11,136,154,79,15,0,2,0,41,1,38,36,49,91,74,164,130,36,143,72,20,81,40,53,58,59,65,32,142,33,49,132,162,56,124,5,81,123,40,85,84,57,45,79,83,68,108,29,82,90,107,8,52,132,21,0,72,82,0,90,69,41,0,86,148,135,116,106,71,145,30,117,57,6,123,8,62,12,27,29,25,29,97,23,28,8,33,5,42,3,0,13,0,42,8,8,140,129,67,10,1,0,0,50,0,39,33,42,92,76,173,137,24,129,64,34,76,21,58,71,64,54,76,136,40,39,105,159,54,111,7,71,133,43

Organism: Homo sapiens (NCBI:txid9606)

Foldseek 3Di:
DAQDKADKDFDDVVNVVVQVVCQVVVCVVVVHHDPDGDGGIDIDGDFAWDWDWDWADPDDQWIKIWIKTFGDDPPGPDIGTDDMGTRDGPPDDSDDD/DDKDDKAFDDPVNVVVQVVVQVVCCVPVVDHDPDGDGGIDIDDDFAFDWDWDWADPDDFWIKIWTKTFGDDPVGDDIDGPDMGGRDGDPDDSDDD

Secondary structure (DSSP, 8-state):
--SSPPPPEE--HHHHHHHHHHHHHHHHHHTS--S--EEEE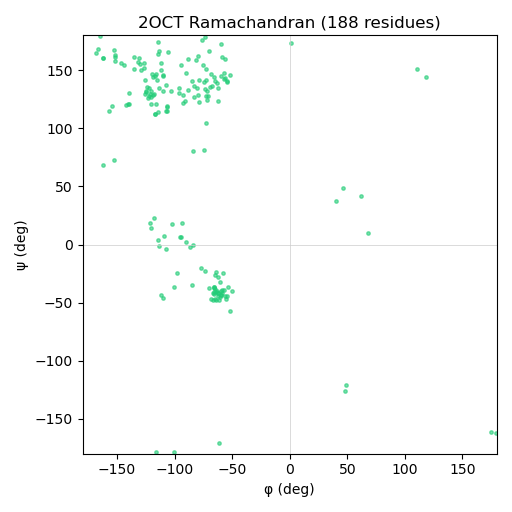EEEEEEEEEEEEEEEE-STT-EEEEEEEEESSTT---EEEEEEEEEE-TT------/------EE--HHHHHHHHHHHHHHHHHH----S--EEEEEEEEEEEEEEEEEEEEEETTEEEEEEEEEESSTT---EEEEEEEEEE-TT------

Radius of gyration: 18.93 Å; Cα contacts (8 Å, |Δi|>4): 396; chains: 2; bounding box: 41×38×52 Å

GO terms:
  GO:0004866 endopeptidase inhibitor activity (F, IDA)
  GO:0005634 nucleus (C, IDA)
  GO:0002020 protease binding (F, IDA)
  GO:0004866 endopeptidase inhibitor activity (F, TAS)
  GO:1904724 tertiary granule lumen (C, TAS)
  GO:1904813 ficolin-1-rich granule lumen (C, TAS)
  GO:0034774 secretory granule lumen (C, TAS)
  GO:0005576 extracellular region (C, TAS)
  GO:0004869 cysteine-type endopeptidase inhibitor activity (F, IDA)
  GO:0045861 negative regulation of proteolysis (P, IDA)
  GO:0031012 extracellular matrix (C, HDA)
  GO:0002020 protease binding (F, IPI)
  GO:0005730 nucleolus (C, IDA)
  GO:0005829 cytosol (C, IDA)
  GO:0005576 extracellular region (C, IDA)
  GO:0070062 extracellular exosome (C, HDA)
  GO:0005576 extracellular region (C, HDA)
  GO:0003723 RNA binding (F, HDA)
  GO:0005737 cytoplasm (C, IDA)

=== Feature glossary ===
Each block in this record encodes a different view of the same protein. In brief:

Predicted aligned error. PAE(i, j) answers: if I align the predicted and true structures on residue i, how far off (in Å) do I expect residue j to be? A block-diagonal PAE matrix with low values on the blocks and high values off-diagonal is the signature of a multi-domain protein with confidently predicted domains but uncertain inter-domain orientation.

Contact-map, Ramachandran, and PAE plots. Plot images: a contact map (which residues are close in 3D, as an N×N binary image), a Ramachandran scatter (backbone torsion angles, revealing secondary-structure composition at a glance), and — for AlphaFold structures — a PAE heatmap (pairwise prediction confidence).

Backbone torsions (φ/ψ). φ (phi) and ψ (psi) are the two rotatable backbone dihedrals per residue: φ is the C(i-1)–N–Cα–C torsion, ψ is the N–Cα–C–N(i+1) torsion, both in degrees on (−180°, 180°]. α-helical residues cluster near (−60°, −45°); β-strand residues near (−120°, +130°). A Ramachandran plot is simply a scatter of (φ, ψ) for every residue.

Foldseek 3Di. A 3Di character summarizes, for each residue, the relative orientation of the Cα frame of its nearest spatial neighbor. Because it encodes fold topology rather than chemistry, 3Di alignments detect remote structural similarity that sequence alignment misses.

Radius of gyration, Cα contacts, bounding box. Three whole-structure scalars: the radius of gyration (RMS distance of Cα from centroid, in Å), the count of Cα–Cα contacts (pairs closer than 8 Å and separated by more than four residues in sequence — i.e. tertiary, not local, contacts), and the bounding-box dimensions. Together they distinguish compact globular folds from extended fibres or disordered chains.

Sequence. Sequence gives the chain of amino acids in standard one-letter code (A=alanine, C=cysteine, …, Y=tyrosine), read N→C. It is the only feature that is directly encoded by the gene; all structural features are derived from the folded form of this sequence.

mmCIF coordinates. Atomic coordinates in PDBx/mmCIF format — the same representation the Protein Data Bank distributes. Each line of the _atom_site loop places one backbone atom in Cartesian space (units: ångströms, origin: arbitrary).

Secondary structure (3-state, P-SEA). Three-state secondary structure (P-SEA) collapses the eight DSSP classes into helix (a), strand (b), and coil (c). P-SEA assigns these from Cα geometry alone — distances and angles — without requiring backbone oxygens, so it works on any Cα trace.

InterPro / GO / CATH / organism. Functional annotations link the protein to curated databases. InterPro entries identify conserved domains and families by matching the sequence against member-database signatures (Pfam, PROSITE, CDD, …). Gene Ontology (GO) terms describe molecular function, biological process, and cellular component in a controlled vocabulary. CATH places the structure in a hierarchical fold classification (Class/Architecture/Topology/Homologous-superfamily). The organism is the source species.

B-factor. B-factor (Debye–Waller factor) reflects atomic displacement in the crystal lattice. It is an experimental observable (units Å²), not a prediction; low values mean the atom is pinned down, high values mean it moves or is heterogeneous across the crystal.

Rendered structure images. Structure images are PyMOL renders from six orthogonal camera directions. Cartoon representation draws helices as coils and strands as arrows; sticks shows the backbone as bonds; surface shows the solvent-excluded envelope. Rainbow coloring maps sequence position to hue (blue→red, N→C); chain coloring assigns a distinct color per polypeptide.

Solvent-accessible surface area. Solvent-accessible surface area (SASA) is the area in Å² traced out by the centre of a 1.4 Å probe sphere (a water molecule) rolled over the protein's van der Waals surface (Shrake–Rupley / Lee–Richards construction). Buried residues have near-zero SASA; fully exposed residues can exceed 200 Å². The total SASA scales roughly with the number of surface residues.

Secondary structure (8-state, DSSP). The SS8 string is DSSP's per-residue secondary-structure call. α-helix (H) means an i→i+4 H-bond ladder; β-strand (E) means the residue participates in a β-sheet; 3₁₀ (G) and π (I) are tighter and wider helices; T/S are turns/bends; '-' is loop.

pLDDT. For AlphaFold models, the B-factor field carries pLDDT — the model's own estimate of local accuracy on a 0–100 scale. Regions with pLDDT<50 should be treated as essentially unmodeled; they often correspond to intrinsically disordered segments.

Nearest PDB structures. Nearest PDB neighbors are the top structural matches found by Foldseek when searching this structure against the entire Protein Data Bank. Each hit reports a TM-score (0 to 1; >0.5 almost always implies the same fold) and an E-value. These are *structural* homologs — they may share no detectable sequence similarity.